Protein AF-A0A3B1AUP2-F1 (afdb_monomer)

Nearest PDB structures (foldseek):
  3iuk-assembly2_B  TM=8.599E-01  e=3.237E-05  Paenarthrobacter aurescens TC1
  3iuk-assembly1_A  TM=8.149E-01  e=1.769E-05  Paenarthrobacter aurescens TC1
  3o0y-assembly1_A  TM=7.672E-01  e=1.685E-03  Colwellia psychrerythraea 34H
  3o0y-assembly2_B  TM=7.921E-01  e=2.944E-03  Colwellia psychrerythraea 34H

Secondary structure (DSSP, 8-state):
--------------TTHHHHHHHHHHHHHHHHHHHHHHHHH-HHHHHTTT--TTTTPPP--SHHHHHHHHHHHHHHHHHHHHS-GGGS-HHHHHHHHHHHHHHHHHHHHTTSSGGG--EETTEEHHHHHHHGGGGS---SHHHHHHHHHHHHHHHHHHHHHHHHHHHHHHHT-PPBGGGGTTTTHHHHTT--SSGGGSGGGGGGS---TTS-HHHHHHHHHHHHHHIIIIIHHHHHHHHHHIIIIIHHHSBSSS--

pLDDT: mean 89.8, std 14.5, range [35.0, 98.88]

Structure (mmCIF, N/CA/C/O backbone):
data_AF-A0A3B1AUP2-F1
#
_entry.id   AF-A0A3B1AUP2-F1
#
loop_
_atom_site.group_PDB
_atom_site.id
_atom_site.type_symbol
_atom_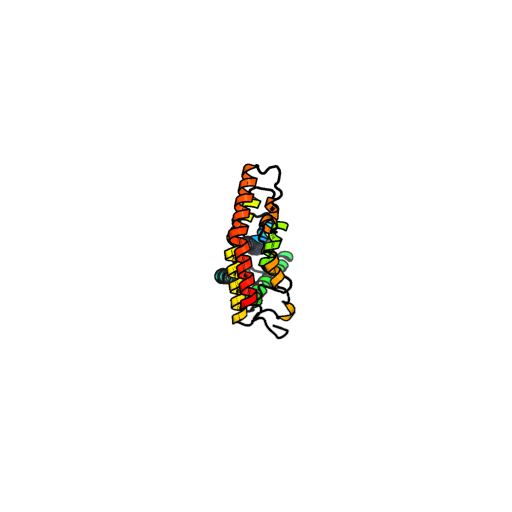site.label_atom_id
_atom_site.label_alt_id
_atom_site.label_comp_id
_atom_site.label_asym_id
_atom_site.label_entity_id
_atom_site.label_seq_id
_atom_site.pdbx_PDB_ins_code
_atom_site.Cartn_x
_atom_site.Cartn_y
_atom_site.Cartn_z
_atom_site.occupancy
_atom_site.B_iso_or_equiv
_atom_site.auth_seq_id
_atom_site.auth_comp_id
_atom_site.auth_asym_id
_atom_site.auth_atom_id
_atom_site.pdbx_PDB_model_num
ATOM 1 N N . MET A 1 1 ? 50.708 19.185 -72.532 1.00 38.25 1 MET A N 1
ATOM 2 C CA . MET A 1 1 ? 50.843 19.078 -71.058 1.00 38.25 1 MET A CA 1
ATOM 3 C C . MET A 1 1 ? 49.415 19.167 -70.492 1.00 38.25 1 MET A C 1
ATOM 5 O O . MET A 1 1 ? 48.803 20.194 -70.710 1.00 38.25 1 MET A O 1
ATOM 9 N N . LYS A 1 2 ? 48.692 18.068 -70.178 1.00 36.59 2 LYS A N 1
ATOM 10 C CA . LYS A 1 2 ? 48.607 17.343 -68.871 1.00 36.59 2 LYS A CA 1
ATOM 11 C C . LYS A 1 2 ? 48.437 18.341 -67.695 1.00 36.59 2 LYS A C 1
ATOM 13 O O . LYS A 1 2 ? 49.347 19.136 -67.539 1.00 36.59 2 LYS A O 1
ATOM 18 N N . LYS A 1 3 ? 47.404 18.386 -66.828 1.00 35.00 3 LYS A N 1
ATOM 19 C CA . LYS A 1 3 ? 46.328 17.477 -66.329 1.00 35.00 3 LYS A CA 1
ATOM 20 C C . LYS A 1 3 ? 45.185 18.365 -65.750 1.00 35.00 3 LYS A C 1
ATOM 22 O O . LYS A 1 3 ? 45.497 19.416 -65.211 1.00 35.00 3 LYS A O 1
ATOM 27 N N . ILE A 1 4 ? 43.892 18.142 -66.018 1.00 40.72 4 ILE A N 1
ATOM 28 C CA . ILE A 1 4 ? 42.894 17.296 -65.307 1.00 40.72 4 ILE A CA 1
ATOM 29 C C . ILE A 1 4 ? 42.715 17.603 -63.798 1.00 40.72 4 ILE A C 1
ATOM 31 O O . ILE A 1 4 ? 43.541 17.202 -62.989 1.00 40.72 4 ILE A O 1
ATOM 35 N N . ILE A 1 5 ? 41.603 18.303 -63.503 1.00 50.03 5 ILE A N 1
ATOM 36 C CA . ILE A 1 5 ? 40.554 18.114 -62.467 1.00 50.03 5 ILE A CA 1
ATOM 37 C C . ILE A 1 5 ? 40.953 17.391 -61.166 1.00 50.03 5 ILE A C 1
ATOM 39 O O . ILE A 1 5 ? 41.345 16.234 -61.224 1.00 50.03 5 ILE A O 1
ATOM 43 N N . LEU A 1 6 ? 40.657 18.000 -60.005 1.00 37.44 6 LEU A N 1
ATOM 44 C CA . LEU A 1 6 ? 39.980 17.312 -58.889 1.00 37.44 6 LEU A CA 1
ATOM 45 C C . LEU A 1 6 ? 39.347 18.326 -57.915 1.00 37.44 6 LEU A C 1
ATOM 47 O O . LEU A 1 6 ? 40.025 18.955 -57.106 1.00 37.44 6 LEU A O 1
ATOM 51 N N . ALA A 1 7 ? 38.022 18.464 -57.997 1.00 49.25 7 ALA A N 1
ATOM 52 C CA . ALA A 1 7 ? 37.199 18.929 -56.890 1.00 49.25 7 ALA A CA 1
ATOM 53 C C . ALA A 1 7 ? 37.082 17.766 -55.894 1.00 49.25 7 ALA A C 1
ATOM 55 O O . ALA A 1 7 ? 36.580 16.702 -56.253 1.00 49.25 7 ALA A O 1
ATOM 56 N N . ALA A 1 8 ? 37.567 17.943 -54.666 1.00 41.66 8 ALA A N 1
ATOM 57 C CA . ALA A 1 8 ? 37.380 16.976 -53.591 1.00 41.66 8 ALA A CA 1
ATOM 58 C C . ALA A 1 8 ? 36.365 17.540 -52.596 1.00 41.66 8 ALA A C 1
ATOM 60 O O . ALA A 1 8 ? 36.655 18.448 -51.819 1.00 41.66 8 ALA A O 1
ATOM 61 N N . ALA A 1 9 ? 35.153 16.996 -52.674 1.00 49.22 9 ALA A N 1
ATOM 62 C CA . ALA A 1 9 ? 34.105 17.155 -51.687 1.00 49.22 9 ALA A CA 1
ATOM 63 C C . ALA A 1 9 ? 34.594 16.641 -50.324 1.00 49.22 9 ALA A C 1
ATOM 65 O O . ALA A 1 9 ? 34.890 15.457 -50.174 1.00 49.22 9 ALA A O 1
ATOM 66 N N . LEU A 1 10 ? 34.640 17.521 -49.325 1.00 40.84 10 LEU A N 1
ATOM 67 C CA . LEU A 1 10 ? 34.743 17.125 -47.925 1.00 40.84 10 LEU A CA 1
ATOM 68 C C . LEU A 1 10 ? 33.331 17.159 -47.330 1.00 40.84 10 LEU A C 1
ATOM 70 O O . LEU A 1 10 ? 32.912 18.121 -46.692 1.00 40.84 10 LEU A O 1
ATOM 74 N N . THR A 1 11 ? 32.548 16.122 -47.618 1.00 48.00 11 THR A N 1
ATOM 75 C CA . THR A 1 11 ? 31.262 15.895 -46.954 1.00 48.00 11 THR A CA 1
ATOM 76 C C . THR A 1 11 ? 31.492 15.571 -45.479 1.00 48.00 11 THR A C 1
ATOM 78 O O . THR A 1 11 ? 32.186 14.610 -45.149 1.00 48.00 11 THR A O 1
ATOM 81 N N . LEU A 1 12 ? 30.881 16.388 -44.615 1.00 54.31 12 LEU A N 1
ATOM 82 C CA . LEU A 1 12 ? 30.778 16.251 -43.161 1.00 54.31 12 LEU A CA 1
ATOM 83 C C . LEU A 1 12 ? 30.564 14.797 -42.702 1.00 54.31 12 LEU A C 1
ATOM 85 O O . LEU A 1 12 ? 29.471 14.246 -42.832 1.00 54.31 12 LEU A O 1
ATOM 89 N N . THR A 1 13 ? 31.542 14.225 -42.004 1.00 49.84 13 THR A N 1
ATOM 90 C CA . THR A 1 13 ? 31.327 13.080 -41.107 1.00 49.84 13 THR A CA 1
ATOM 91 C C . THR A 1 13 ? 31.136 13.573 -39.671 1.00 49.84 13 THR A C 1
ATOM 93 O O . THR A 1 13 ? 31.989 13.371 -38.815 1.00 49.84 13 THR A O 1
ATOM 96 N N . LEU A 1 14 ? 30.006 14.236 -39.399 1.00 49.66 14 LEU A N 1
ATOM 97 C CA . LEU A 1 14 ? 29.564 14.612 -38.039 1.00 49.66 14 LEU A CA 1
ATOM 98 C C . LEU A 1 14 ? 28.354 13.790 -37.546 1.00 49.66 14 LEU A C 1
ATOM 100 O O . LEU A 1 14 ? 27.836 14.011 -36.457 1.00 49.66 14 LEU A O 1
ATOM 104 N N . SER A 1 15 ? 27.936 12.775 -38.306 1.00 54.97 15 SER A N 1
ATOM 105 C CA . SER A 1 15 ? 26.764 11.939 -37.997 1.00 54.97 15 SER A CA 1
ATOM 106 C C . SER A 1 15 ? 27.036 10.764 -37.037 1.00 54.97 15 SER A C 1
ATOM 108 O O . SER A 1 15 ? 26.174 9.919 -36.841 1.00 54.97 15 SER A O 1
ATOM 110 N N . GLY A 1 16 ? 28.218 10.646 -36.430 1.00 50.81 16 GLY A N 1
ATOM 111 C CA . GLY A 1 16 ? 28.490 9.579 -35.449 1.00 50.81 16 GLY A CA 1
ATOM 112 C C . GLY A 1 16 ? 28.047 9.959 -34.034 1.00 50.81 16 GLY A C 1
ATOM 113 O O . GLY A 1 16 ? 27.243 9.268 -33.412 1.00 50.81 16 GLY A O 1
ATOM 114 N N . ALA A 1 17 ? 28.542 11.104 -33.557 1.00 52.34 17 ALA A N 1
ATOM 115 C CA . ALA A 1 17 ? 28.311 11.589 -32.197 1.00 52.34 17 ALA A CA 1
ATOM 116 C C . ALA A 1 17 ? 26.863 12.053 -31.970 1.00 52.34 17 ALA A C 1
ATOM 118 O O . ALA A 1 17 ? 26.274 11.737 -30.941 1.00 52.34 17 ALA A O 1
ATOM 119 N N . ALA A 1 18 ? 26.251 12.717 -32.959 1.00 53.41 18 ALA A N 1
ATOM 120 C CA . ALA A 1 18 ? 24.871 13.192 -32.850 1.00 53.41 18 ALA A CA 1
ATOM 121 C C . ALA A 1 18 ? 23.857 12.043 -32.685 1.00 53.41 18 ALA A C 1
ATOM 123 O O . ALA A 1 18 ? 22.897 12.166 -31.937 1.00 53.41 18 ALA A O 1
ATOM 124 N N . TYR A 1 19 ? 24.081 10.894 -33.332 1.00 53.97 19 TYR A N 1
ATOM 125 C CA . TYR A 1 19 ? 23.143 9.768 -33.270 1.00 53.97 19 TYR A CA 1
ATOM 126 C C . TYR A 1 19 ? 23.372 8.841 -32.071 1.00 53.97 19 TYR A C 1
ATOM 128 O O . TYR A 1 19 ? 22.441 8.137 -31.677 1.00 53.97 19 TYR A O 1
ATOM 136 N N . ALA A 1 20 ? 24.591 8.800 -31.524 1.00 58.03 20 ALA A N 1
ATOM 137 C CA . ALA A 1 20 ? 24.846 8.171 -30.229 1.00 58.03 20 ALA A CA 1
ATOM 138 C C . ALA A 1 20 ? 24.106 8.925 -29.114 1.00 58.03 20 ALA A C 1
ATOM 140 O O . ALA A 1 20 ? 23.506 8.297 -28.244 1.00 58.03 20 ALA A O 1
ATOM 141 N N . ASN A 1 21 ? 24.055 10.258 -29.221 1.00 70.50 21 ASN A N 1
ATOM 142 C CA . ASN A 1 21 ? 23.340 11.100 -28.272 1.00 70.50 21 ASN A CA 1
ATOM 143 C C . ASN A 1 21 ? 21.818 10.854 -28.298 1.00 70.50 21 ASN A C 1
ATOM 145 O O . ASN A 1 21 ? 21.226 10.615 -27.255 1.00 70.50 21 ASN A O 1
ATOM 149 N N . VAL A 1 22 ? 21.199 10.760 -29.484 1.00 82.12 22 VAL A N 1
ATOM 150 C CA . VAL A 1 22 ? 19.738 10.548 -29.603 1.00 82.12 22 VAL A CA 1
ATOM 151 C C . VAL A 1 22 ? 19.272 9.219 -28.993 1.00 82.12 22 VAL A C 1
ATOM 153 O O . VAL A 1 22 ? 18.290 9.188 -28.264 1.00 82.12 22 VAL A O 1
ATOM 156 N N . ALA A 1 23 ? 19.976 8.106 -29.236 1.00 85.88 23 ALA A N 1
ATOM 157 C CA . ALA A 1 23 ? 19.565 6.810 -28.678 1.00 85.88 23 ALA A CA 1
ATOM 158 C C . ALA A 1 23 ? 19.678 6.765 -27.142 1.00 85.88 23 ALA A C 1
ATOM 160 O O . ALA A 1 23 ? 18.882 6.090 -26.483 1.00 85.88 23 ALA A O 1
ATOM 161 N N . ALA A 1 24 ? 20.673 7.462 -26.584 1.00 88.31 24 ALA A N 1
ATOM 162 C CA . ALA A 1 24 ? 20.841 7.605 -25.144 1.00 88.31 24 ALA A CA 1
ATOM 163 C C . ALA A 1 24 ? 19.766 8.526 -24.543 1.00 88.31 24 ALA A C 1
ATOM 165 O O . ALA A 1 24 ? 19.172 8.165 -23.530 1.00 88.31 24 ALA A O 1
ATOM 166 N N . GLU A 1 25 ? 19.456 9.650 -25.194 1.00 91.38 25 GLU A N 1
ATOM 167 C CA . GLU A 1 25 ? 18.382 10.575 -24.804 1.00 91.38 25 GLU A CA 1
ATOM 168 C C . GLU A 1 25 ? 17.003 9.897 -24.831 1.00 91.38 25 GLU A C 1
ATOM 170 O O . GLU A 1 25 ? 16.251 9.987 -23.859 1.00 91.38 25 GLU A O 1
ATOM 175 N N . ASP A 1 26 ? 16.689 9.139 -25.886 1.00 93.38 26 ASP A N 1
ATOM 176 C CA . ASP A 1 26 ? 15.440 8.375 -25.991 1.00 93.38 26 ASP A CA 1
ATOM 177 C C . ASP A 1 26 ? 15.313 7.344 -24.862 1.00 93.38 26 ASP A C 1
ATOM 179 O O . ASP A 1 26 ? 14.245 7.179 -24.261 1.00 93.38 26 ASP A O 1
ATOM 183 N N . PHE A 1 27 ? 16.407 6.640 -24.549 1.00 95.81 27 PHE A N 1
ATOM 184 C CA . PHE A 1 27 ? 16.418 5.688 -23.444 1.00 95.81 27 PHE A CA 1
ATOM 185 C C . PHE A 1 27 ? 16.269 6.390 -22.090 1.00 95.81 27 PHE A C 1
ATOM 187 O O . PHE A 1 27 ? 15.470 5.940 -21.266 1.00 95.81 27 PHE A O 1
ATOM 194 N N . GLN A 1 28 ? 16.968 7.506 -21.875 1.00 95.69 28 GLN A N 1
ATOM 195 C CA . GLN A 1 28 ? 16.847 8.300 -20.655 1.00 95.69 28 GLN A CA 1
ATOM 196 C C . GLN A 1 28 ? 15.411 8.789 -20.462 1.00 95.69 28 GLN A C 1
ATOM 198 O O . GLN A 1 28 ? 14.849 8.626 -19.381 1.00 95.69 28 GLN A O 1
ATOM 203 N N . LYS A 1 29 ? 14.755 9.251 -21.530 1.00 95.88 29 LYS A N 1
ATOM 204 C CA . LYS A 1 29 ? 13.345 9.638 -21.479 1.00 95.88 29 LYS A CA 1
ATOM 205 C C . LYS A 1 29 ? 12.430 8.488 -21.041 1.00 95.88 29 LYS A C 1
ATOM 207 O O . LYS A 1 29 ? 11.493 8.712 -20.280 1.00 95.88 29 LYS A O 1
ATOM 212 N N . ILE A 1 30 ? 12.681 7.252 -21.489 1.00 97.44 30 ILE A N 1
ATOM 213 C CA . ILE A 1 30 ? 11.923 6.077 -21.016 1.00 97.44 30 ILE A CA 1
ATOM 214 C C . ILE A 1 30 ? 12.114 5.876 -19.507 1.00 97.44 30 ILE A C 1
ATOM 216 O O . ILE A 1 30 ? 11.149 5.549 -18.814 1.00 97.44 30 ILE A O 1
ATOM 220 N N . LEU A 1 31 ? 13.337 6.044 -18.997 1.00 96.75 31 LEU A N 1
ATOM 221 C CA . LEU A 1 31 ? 13.619 5.921 -17.566 1.00 96.75 31 LEU A CA 1
ATOM 222 C C . LEU A 1 31 ? 12.923 7.018 -16.756 1.00 96.75 31 LEU A C 1
ATOM 224 O O . LEU A 1 31 ? 12.310 6.705 -15.736 1.00 96.75 31 LEU A O 1
ATOM 228 N N . ASP A 1 32 ? 12.962 8.261 -17.230 1.00 95.81 32 ASP A N 1
ATOM 229 C CA . ASP A 1 32 ? 12.342 9.405 -16.561 1.00 95.81 32 ASP A CA 1
ATOM 230 C C . ASP A 1 32 ? 10.815 9.269 -16.528 1.00 95.81 32 ASP A C 1
ATOM 232 O O . ASP A 1 32 ? 10.207 9.375 -15.461 1.00 95.81 32 ASP A O 1
ATOM 236 N N . ASP A 1 33 ? 10.190 8.937 -17.663 1.00 95.62 33 ASP A N 1
ATOM 237 C CA . ASP A 1 33 ? 8.747 8.679 -17.732 1.00 95.62 33 ASP A CA 1
ATOM 238 C C . ASP A 1 33 ? 8.367 7.497 -16.810 1.00 95.62 33 ASP A C 1
ATOM 240 O O . ASP A 1 33 ? 7.361 7.534 -16.092 1.00 95.62 33 ASP A O 1
ATOM 244 N N . HIS A 1 34 ? 9.202 6.450 -16.762 1.00 95.56 34 HIS A N 1
ATOM 245 C CA . HIS A 1 34 ? 9.006 5.326 -15.849 1.00 95.56 34 HIS A CA 1
ATOM 246 C C . HIS A 1 34 ? 9.103 5.721 -14.377 1.00 95.56 34 HIS A C 1
ATOM 248 O O . HIS A 1 34 ? 8.301 5.252 -13.561 1.00 95.56 34 HIS A O 1
ATOM 254 N N . TRP A 1 35 ? 10.059 6.577 -14.036 1.00 92.12 35 TRP A N 1
ATOM 255 C CA . TRP A 1 35 ? 10.221 7.100 -12.691 1.00 92.12 35 TRP A CA 1
ATOM 256 C C . TRP A 1 35 ? 8.994 7.907 -12.264 1.00 92.12 35 TRP A C 1
ATOM 258 O O . TRP A 1 35 ? 8.407 7.603 -11.226 1.00 92.12 35 TRP A O 1
ATOM 268 N N . GLN A 1 36 ? 8.530 8.841 -13.100 1.00 90.31 36 GLN A N 1
ATOM 269 C CA . GLN A 1 36 ? 7.335 9.640 -12.807 1.00 90.31 36 GLN A CA 1
ATOM 270 C C . GLN A 1 36 ? 6.088 8.768 -12.630 1.00 90.31 36 GLN A C 1
ATOM 272 O O . GLN A 1 36 ? 5.360 8.921 -11.649 1.00 90.31 36 GLN A O 1
ATOM 277 N N . ASN A 1 37 ? 5.877 7.784 -13.510 1.00 91.44 37 ASN A N 1
ATOM 278 C CA . ASN A 1 37 ? 4.764 6.848 -13.357 1.00 91.44 37 ASN A CA 1
ATOM 279 C C . ASN A 1 37 ? 4.874 6.024 -12.064 1.00 91.44 37 ASN A C 1
ATOM 281 O O . ASN A 1 37 ? 3.870 5.752 -11.417 1.00 91.44 37 ASN A O 1
ATOM 285 N N . THR A 1 38 ? 6.079 5.601 -11.677 1.00 88.38 38 THR A N 1
ATOM 286 C CA . THR A 1 38 ? 6.287 4.832 -10.438 1.00 88.38 38 THR A CA 1
ATOM 287 C C . THR A 1 38 ? 5.941 5.654 -9.205 1.00 88.38 38 THR A C 1
ATOM 289 O O . THR A 1 38 ? 5.330 5.129 -8.278 1.00 88.38 38 THR A O 1
ATOM 292 N N . LEU A 1 39 ? 6.305 6.937 -9.200 1.00 84.81 39 LEU A N 1
ATOM 293 C CA . LEU A 1 39 ? 5.920 7.854 -8.135 1.00 84.81 39 LEU A CA 1
ATOM 294 C C . LEU A 1 39 ? 4.397 8.024 -8.086 1.00 84.81 39 LEU A C 1
ATOM 296 O O . LEU A 1 39 ? 3.828 7.957 -7.002 1.00 84.81 39 LEU A O 1
ATOM 300 N N . HIS A 1 40 ? 3.747 8.154 -9.247 1.00 84.44 40 HIS A N 1
ATOM 301 C CA . HIS A 1 40 ? 2.292 8.281 -9.350 1.00 84.44 40 HIS A CA 1
ATOM 302 C C . HIS A 1 40 ? 1.522 7.052 -8.857 1.00 84.44 40 HIS A C 1
ATOM 304 O O . HIS A 1 40 ? 0.590 7.170 -8.068 1.00 84.44 40 HIS A O 1
ATOM 310 N N . GLU A 1 41 ? 1.933 5.862 -9.289 1.00 85.50 41 GLU A N 1
ATOM 311 C CA . GLU A 1 41 ? 1.275 4.601 -8.931 1.00 85.50 41 GLU A CA 1
ATOM 312 C C . GLU A 1 41 ? 1.626 4.119 -7.514 1.00 85.50 41 GLU A C 1
ATOM 314 O O . GLU A 1 41 ? 1.006 3.186 -7.004 1.00 85.50 41 GLU A O 1
ATOM 319 N N . ASN A 1 42 ? 2.621 4.728 -6.855 1.00 80.94 42 ASN A N 1
ATOM 320 C CA . ASN A 1 42 ? 3.030 4.354 -5.504 1.00 80.94 42 ASN A CA 1
ATOM 321 C C . ASN A 1 42 ? 3.183 5.574 -4.573 1.00 80.94 42 ASN A C 1
ATOM 323 O O . ASN A 1 42 ? 4.307 5.962 -4.226 1.00 80.94 42 ASN A O 1
ATOM 327 N N . PRO A 1 43 ? 2.056 6.134 -4.090 1.00 78.38 43 PRO A N 1
ATOM 328 C CA . PRO A 1 43 ? 2.051 7.290 -3.193 1.00 78.38 43 PRO A CA 1
ATOM 329 C C . PRO A 1 43 ? 2.893 7.116 -1.923 1.00 78.38 43 PRO A C 1
ATOM 331 O O . PRO A 1 43 ? 3.577 8.042 -1.477 1.00 78.38 43 PRO A O 1
ATOM 334 N N . ALA A 1 44 ? 2.881 5.911 -1.343 1.00 71.19 44 ALA A N 1
ATOM 335 C CA . ALA A 1 44 ? 3.646 5.594 -0.139 1.00 71.19 44 ALA A CA 1
ATOM 336 C C . ALA A 1 44 ? 5.161 5.620 -0.398 1.00 71.19 44 ALA A C 1
ATOM 338 O O . ALA A 1 44 ? 5.926 6.105 0.435 1.00 71.19 44 ALA A O 1
ATOM 339 N N . PHE A 1 45 ? 5.606 5.128 -1.558 1.00 73.50 45 PHE A N 1
ATOM 340 C CA . PHE A 1 45 ? 7.006 5.199 -1.970 1.00 73.50 45 PHE A CA 1
ATOM 341 C C . PHE A 1 45 ? 7.429 6.635 -2.273 1.00 73.50 45 PHE A C 1
ATOM 343 O O . PHE A 1 45 ? 8.473 7.073 -1.798 1.00 73.50 45 PHE A O 1
ATOM 350 N N . ALA A 1 46 ? 6.604 7.392 -2.991 1.00 75.56 46 ALA A N 1
ATOM 351 C CA . ALA A 1 46 ? 6.902 8.778 -3.317 1.00 75.56 46 ALA A CA 1
ATOM 352 C C . ALA A 1 46 ? 6.997 9.675 -2.067 1.00 75.56 46 ALA A C 1
ATOM 354 O O . ALA A 1 46 ? 7.888 10.524 -1.981 1.00 75.56 46 ALA A O 1
ATOM 355 N N . SER A 1 47 ? 6.178 9.402 -1.045 1.00 69.69 47 SER A N 1
ATOM 356 C CA . SER A 1 47 ? 6.249 10.083 0.256 1.00 69.69 47 SER A CA 1
ATOM 357 C C . SER A 1 47 ? 7.622 9.934 0.933 1.00 69.69 47 SER A C 1
ATOM 359 O O . SER A 1 47 ? 8.070 10.860 1.608 1.00 69.69 47 SER A O 1
ATOM 361 N N . ARG A 1 48 ? 8.345 8.821 0.711 1.00 66.38 48 ARG A N 1
ATOM 362 C CA . ARG A 1 48 ? 9.711 8.618 1.246 1.00 66.38 48 ARG A CA 1
ATOM 363 C C . ARG A 1 48 ? 10.746 9.567 0.638 1.00 66.38 48 ARG A C 1
ATOM 365 O O . ARG A 1 48 ? 11.770 9.814 1.261 1.00 66.38 48 ARG A O 1
ATOM 372 N N . PHE A 1 49 ? 10.473 10.111 -0.547 1.00 68.12 49 PHE A N 1
ATOM 373 C CA . PHE A 1 49 ? 11.300 11.132 -1.199 1.00 68.12 49 PHE A CA 1
ATOM 374 C C . PHE A 1 49 ? 10.807 12.557 -0.910 1.00 68.12 49 PHE A C 1
ATOM 376 O O . PHE A 1 49 ? 11.218 13.500 -1.579 1.00 68.12 49 PHE A O 1
ATOM 383 N N . GLY A 1 50 ? 9.901 12.729 0.061 1.00 65.50 50 GLY A N 1
ATOM 384 C CA . GLY A 1 50 ? 9.316 14.027 0.398 1.00 65.50 50 GLY A CA 1
ATOM 385 C C . GLY A 1 50 ? 8.288 14.530 -0.618 1.00 65.50 50 GLY A C 1
ATOM 386 O O . GLY A 1 50 ? 7.846 15.676 -0.519 1.00 65.50 50 GLY A O 1
ATOM 387 N N . LEU A 1 51 ? 7.883 13.696 -1.584 1.00 67.94 51 LEU A N 1
ATOM 388 C CA . LEU A 1 51 ? 6.851 14.048 -2.552 1.00 67.94 51 LEU A CA 1
ATOM 389 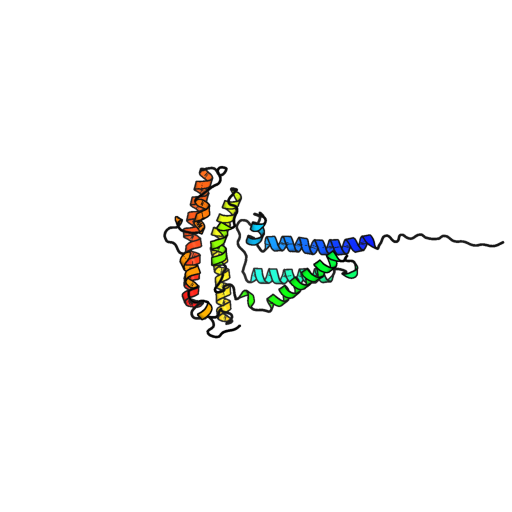C C . LEU A 1 51 ? 5.472 13.841 -1.927 1.00 67.94 51 LEU A C 1
ATOM 391 O O . LEU A 1 51 ? 5.056 12.723 -1.639 1.00 67.94 51 LEU A O 1
ATOM 395 N N . ARG A 1 52 ? 4.755 14.949 -1.742 1.00 66.69 52 ARG A N 1
ATOM 396 C CA . ARG A 1 52 ? 3.429 15.014 -1.104 1.00 66.69 52 ARG A CA 1
ATOM 397 C C . ARG A 1 52 ? 2.278 14.967 -2.124 1.00 66.69 52 ARG A C 1
ATOM 399 O O . ARG A 1 52 ? 1.182 15.430 -1.843 1.00 66.69 52 ARG A O 1
ATOM 406 N N . ALA A 1 53 ? 2.549 14.471 -3.331 1.00 56.69 53 ALA A N 1
ATOM 407 C CA . ALA A 1 53 ? 1.801 14.796 -4.549 1.00 56.69 53 ALA A CA 1
ATOM 408 C C . ALA A 1 53 ? 0.556 13.930 -4.832 1.00 56.69 53 ALA A C 1
ATOM 410 O O . ALA A 1 53 ? 0.082 13.923 -5.963 1.00 56.69 53 ALA A O 1
ATOM 411 N N . PHE A 1 54 ? 0.032 13.189 -3.849 1.00 65.44 54 PHE A N 1
ATOM 412 C CA . PHE A 1 54 ? -1.039 12.205 -4.096 1.00 65.44 54 PHE A CA 1
ATOM 413 C C . PHE A 1 54 ? -2.281 12.411 -3.238 1.00 65.44 54 PHE A C 1
ATOM 415 O O . PHE A 1 54 ? -3.054 11.475 -3.068 1.00 65.44 54 PHE A O 1
ATOM 422 N N . ASP A 1 55 ? -2.465 13.613 -2.686 1.00 69.81 55 ASP A N 1
ATOM 423 C CA . ASP A 1 55 ? -3.683 14.018 -1.970 1.00 69.81 55 ASP A CA 1
ATOM 424 C C . ASP A 1 55 ? -4.099 13.052 -0.844 1.00 69.81 55 ASP A C 1
ATOM 426 O O . ASP A 1 55 ? -5.282 12.845 -0.578 1.00 69.81 55 ASP A O 1
ATOM 430 N N . GLY A 1 56 ? -3.119 12.415 -0.193 1.00 81.88 56 GLY A N 1
ATOM 431 C CA . GLY A 1 56 ? -3.367 11.414 0.839 1.00 81.88 56 GLY A CA 1
ATOM 432 C C . GLY A 1 56 ? -3.950 10.090 0.333 1.00 81.88 56 GLY A C 1
ATOM 433 O O . GLY A 1 56 ? -4.494 9.333 1.125 1.00 81.88 56 GLY A O 1
ATOM 434 N N . LYS A 1 57 ? -3.833 9.756 -0.952 1.00 88.56 57 LYS A N 1
ATOM 435 C CA . LYS A 1 57 ? -4.253 8.4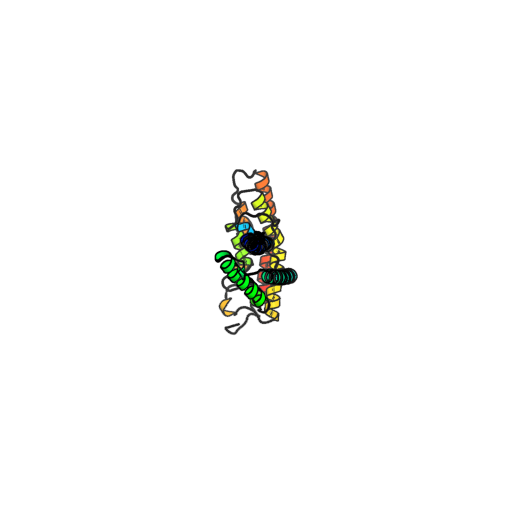45 -1.462 1.00 88.56 57 LYS A CA 1
ATOM 436 C C . LYS A 1 57 ? -3.272 7.342 -1.080 1.00 88.56 57 LYS A C 1
ATOM 438 O O . LYS A 1 57 ? -2.052 7.528 -1.072 1.00 88.56 57 LYS A O 1
ATOM 443 N N . LEU A 1 58 ? -3.819 6.169 -0.794 1.00 90.50 58 LEU A N 1
ATOM 444 C CA . LEU A 1 58 ? -3.092 4.910 -0.692 1.00 90.50 58 LEU A CA 1
ATOM 445 C C . LEU A 1 58 ? -2.991 4.245 -2.067 1.00 90.50 58 LEU A C 1
ATOM 447 O O . LEU A 1 58 ? -3.632 4.669 -3.028 1.00 90.50 58 LEU A O 1
ATOM 451 N N . ALA A 1 59 ? -2.172 3.197 -2.162 1.00 89.44 59 ALA A N 1
ATOM 452 C CA . ALA A 1 59 ? -2.048 2.426 -3.394 1.00 89.44 59 ALA A CA 1
ATOM 453 C C . ALA A 1 59 ? -3.423 1.924 -3.878 1.00 89.44 59 ALA A C 1
ATOM 455 O O . ALA A 1 59 ? -4.312 1.615 -3.078 1.00 89.44 59 ALA A O 1
ATOM 456 N N . ASP A 1 60 ? -3.588 1.875 -5.195 1.00 92.06 60 ASP A N 1
ATOM 457 C CA . ASP A 1 60 ? -4.758 1.301 -5.852 1.00 92.06 60 ASP A CA 1
ATOM 458 C C . ASP A 1 60 ? -4.450 -0.166 -6.173 1.00 92.06 60 ASP A C 1
ATOM 460 O O . ASP A 1 60 ? -3.614 -0.468 -7.028 1.00 92.06 60 ASP A O 1
ATOM 464 N N . ASN A 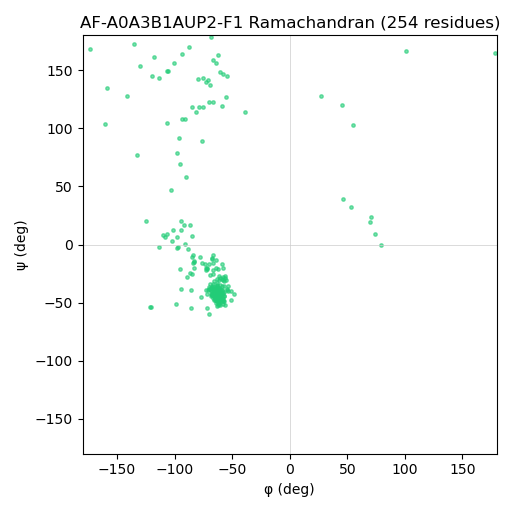1 61 ? -5.086 -1.073 -5.432 1.00 91.69 61 ASN A N 1
ATOM 465 C CA . ASN A 1 61 ? -4.908 -2.517 -5.557 1.00 91.69 61 ASN A CA 1
ATOM 466 C C . ASN A 1 61 ? -6.062 -3.168 -6.339 1.00 91.69 61 ASN A C 1
ATOM 468 O O . ASN A 1 61 ? -6.193 -4.395 -6.345 1.00 91.69 61 ASN A O 1
ATOM 472 N N . SER A 1 62 ? -6.897 -2.364 -7.002 1.00 92.88 62 SER A N 1
ATOM 473 C CA . SER A 1 62 ? -8.019 -2.845 -7.802 1.00 92.88 62 SER A CA 1
ATOM 474 C C . SER A 1 62 ? -7.573 -3.692 -9.010 1.00 92.88 62 SER A C 1
ATOM 476 O O . SER A 1 62 ? -6.451 -3.547 -9.523 1.00 92.88 62 SER A O 1
ATOM 478 N N . PRO A 1 63 ? -8.452 -4.569 -9.530 1.00 90.25 63 PRO A N 1
ATOM 479 C CA . PRO A 1 63 ? -8.229 -5.243 -10.809 1.00 90.25 63 PRO A CA 1
ATOM 480 C C . PRO A 1 63 ? -7.934 -4.263 -11.954 1.00 90.25 63 PRO A C 1
ATOM 482 O O . PRO A 1 63 ? -7.099 -4.546 -12.818 1.00 90.25 63 PRO A O 1
ATOM 485 N N . GLU A 1 64 ? -8.571 -3.092 -11.941 1.00 93.81 64 GLU A N 1
ATOM 486 C CA . GLU A 1 64 ? -8.368 -2.023 -12.912 1.00 93.81 64 GLU A CA 1
ATOM 487 C C . GLU A 1 64 ? -6.939 -1.480 -12.835 1.00 93.81 64 GLU A C 1
ATOM 489 O O . GLU A 1 64 ? -6.279 -1.361 -13.869 1.00 93.81 64 GLU A O 1
ATOM 494 N N . ALA A 1 65 ? -6.415 -1.209 -11.635 1.00 92.56 65 ALA A N 1
ATOM 495 C CA . ALA A 1 65 ? -5.021 -0.802 -11.457 1.00 92.56 65 ALA A CA 1
ATOM 496 C C . ALA A 1 65 ? -4.047 -1.866 -11.953 1.00 92.56 65 ALA A C 1
ATOM 498 O O . ALA A 1 65 ? -3.106 -1.558 -12.688 1.00 92.56 65 ALA A O 1
ATOM 499 N N . HIS A 1 66 ? -4.314 -3.135 -11.641 1.00 91.12 66 HIS A N 1
ATOM 500 C CA . HIS A 1 66 ? -3.499 -4.238 -12.132 1.00 91.12 66 HIS A CA 1
ATOM 501 C C . HIS A 1 66 ? -3.464 -4.289 -13.669 1.00 91.12 66 HIS A C 1
ATOM 503 O O . HIS A 1 66 ? -2.394 -4.454 -14.270 1.00 91.12 66 HIS A O 1
ATOM 509 N N . ALA A 1 67 ? -4.617 -4.102 -14.319 1.00 93.31 67 ALA A N 1
ATOM 510 C CA . ALA A 1 67 ? -4.724 -4.038 -15.772 1.00 93.31 67 ALA A CA 1
ATOM 511 C C . ALA A 1 67 ? -3.968 -2.829 -16.351 1.00 93.31 67 ALA A C 1
ATOM 513 O O . ALA A 1 67 ? -3.197 -2.999 -17.302 1.00 93.31 67 ALA A O 1
ATOM 514 N N . ARG A 1 68 ? -4.112 -1.640 -15.746 1.00 95.19 68 ARG A N 1
ATOM 515 C CA . ARG A 1 68 ? -3.370 -0.428 -16.138 1.00 95.19 68 ARG A CA 1
ATOM 516 C C . ARG A 1 68 ? -1.859 -0.635 -16.030 1.00 95.19 68 ARG A C 1
ATOM 518 O O . ARG A 1 68 ? -1.140 -0.369 -16.990 1.00 95.19 68 ARG A O 1
ATOM 525 N N . HIS A 1 69 ? -1.363 -1.191 -14.921 1.00 94.12 69 HIS A N 1
ATOM 526 C CA . HIS A 1 69 ? 0.070 -1.469 -14.736 1.00 94.12 69 HIS A CA 1
ATOM 527 C C . HIS A 1 69 ? 0.599 -2.462 -15.773 1.00 94.12 69 HIS A C 1
ATOM 529 O O . HIS A 1 69 ? 1.712 -2.301 -16.279 1.00 94.12 69 HIS A O 1
ATOM 535 N N . LYS A 1 70 ? -0.186 -3.495 -16.100 1.00 95.44 70 LYS A N 1
ATOM 536 C CA . LYS A 1 70 ? 0.176 -4.484 -17.121 1.00 95.44 70 LYS A CA 1
ATOM 537 C C . LYS A 1 70 ? 0.266 -3.854 -18.509 1.00 95.44 70 LYS A C 1
ATOM 539 O O . LYS A 1 70 ? 1.243 -4.113 -19.217 1.00 95.44 70 LYS A O 1
ATOM 544 N N . ALA A 1 71 ? -0.714 -3.030 -18.878 1.00 96.88 71 ALA A N 1
ATOM 545 C CA . ALA A 1 71 ? -0.712 -2.292 -20.138 1.00 96.88 71 ALA A CA 1
ATOM 546 C C . ALA A 1 71 ? 0.499 -1.351 -20.227 1.00 96.88 71 ALA A C 1
ATOM 548 O O . ALA A 1 71 ? 1.240 -1.397 -21.208 1.00 96.88 71 ALA A O 1
ATOM 549 N N . TYR A 1 72 ? 0.781 -0.605 -19.158 1.00 97.31 72 TYR A N 1
ATOM 550 C CA . TYR A 1 72 ? 1.939 0.283 -19.087 1.00 97.31 72 TYR A CA 1
ATOM 551 C C . TYR A 1 72 ? 3.274 -0.462 -19.242 1.00 97.31 72 TYR A C 1
ATOM 553 O O . TYR A 1 72 ? 4.146 -0.060 -20.009 1.00 97.31 72 TYR A O 1
ATOM 561 N N . ASN A 1 73 ? 3.447 -1.608 -18.575 1.00 97.88 73 ASN A N 1
ATOM 562 C CA . ASN A 1 73 ? 4.667 -2.402 -18.738 1.00 97.88 73 ASN A CA 1
ATOM 563 C C . ASN A 1 73 ? 4.835 -2.924 -20.179 1.00 97.88 73 ASN A C 1
ATOM 565 O O . ASN A 1 73 ? 5.965 -3.043 -20.659 1.00 97.88 73 ASN A O 1
ATOM 569 N N . ALA A 1 74 ? 3.735 -3.237 -20.873 1.00 98.06 74 ALA A N 1
ATOM 570 C CA . ALA A 1 74 ? 3.773 -3.618 -22.284 1.00 98.06 74 ALA A CA 1
ATOM 571 C C . ALA A 1 74 ? 4.192 -2.442 -23.183 1.00 98.06 74 ALA A C 1
ATOM 573 O O . ALA A 1 74 ? 5.045 -2.629 -24.052 1.00 98.06 74 ALA A O 1
ATOM 574 N N . GLU A 1 75 ? 3.674 -1.238 -22.928 1.00 98.19 75 GLU A N 1
ATOM 575 C CA . GLU A 1 75 ? 4.085 -0.008 -23.616 1.00 98.19 75 GLU A CA 1
ATOM 576 C C . GLU A 1 75 ? 5.589 0.257 -23.443 1.00 98.19 75 GLU A C 1
ATOM 578 O O . GLU A 1 75 ? 6.309 0.446 -24.425 1.00 98.19 75 GLU A O 1
ATOM 583 N N . ILE A 1 76 ? 6.103 0.185 -22.210 1.00 98.25 76 ILE A N 1
ATOM 584 C CA . ILE A 1 76 ? 7.532 0.385 -21.933 1.00 98.25 76 ILE A CA 1
ATOM 585 C C . ILE A 1 76 ? 8.393 -0.641 -22.677 1.00 98.25 76 ILE A C 1
ATOM 587 O O . ILE A 1 76 ? 9.419 -0.282 -23.254 1.00 98.25 76 ILE A O 1
ATOM 591 N N . LEU A 1 77 ? 7.990 -1.915 -22.714 1.00 98.44 77 LEU A N 1
ATOM 592 C CA . LEU A 1 77 ? 8.708 -2.939 -23.481 1.00 98.44 77 LEU A CA 1
ATOM 593 C C . LEU A 1 77 ? 8.708 -2.646 -24.988 1.00 98.44 77 LEU A C 1
ATOM 595 O O . LEU A 1 77 ? 9.731 -2.874 -25.637 1.00 98.44 77 LEU A O 1
ATOM 599 N N . ALA A 1 78 ? 7.604 -2.129 -25.533 1.00 98.44 78 ALA A N 1
ATOM 600 C CA . ALA A 1 78 ? 7.519 -1.726 -26.935 1.00 98.44 78 ALA A CA 1
ATOM 601 C C . ALA A 1 78 ? 8.453 -0.544 -27.241 1.00 98.44 78 ALA A C 1
ATOM 603 O O . ALA A 1 78 ? 9.205 -0.596 -28.214 1.00 98.44 78 ALA A O 1
ATOM 604 N N . ARG A 1 79 ? 8.489 0.472 -26.368 1.00 98.12 79 ARG A N 1
ATOM 605 C CA . ARG A 1 79 ? 9.408 1.620 -26.474 1.00 98.12 79 ARG A CA 1
ATOM 606 C C . ARG A 1 79 ? 10.873 1.185 -26.389 1.00 98.12 79 ARG A C 1
ATOM 608 O O . ARG A 1 79 ? 11.681 1.565 -27.231 1.00 98.12 79 ARG A O 1
ATOM 615 N N . LEU A 1 80 ? 11.214 0.302 -25.447 1.00 97.94 80 LEU A N 1
ATOM 616 C CA . LEU A 1 80 ? 12.569 -0.254 -25.317 1.00 97.94 80 LEU A CA 1
ATOM 617 C C . LEU A 1 80 ? 13.018 -1.055 -26.547 1.00 97.94 80 LEU A C 1
ATOM 619 O O . LEU A 1 80 ? 14.222 -1.175 -26.783 1.00 97.94 80 LEU A O 1
ATOM 623 N N . ALA A 1 81 ? 12.091 -1.637 -27.311 1.00 97.69 81 ALA A N 1
ATOM 624 C CA . ALA A 1 81 ? 12.418 -2.368 -28.533 1.00 97.69 81 ALA A CA 1
ATOM 625 C C . ALA A 1 81 ? 12.848 -1.448 -29.691 1.00 97.69 81 ALA A C 1
ATOM 627 O O . ALA A 1 81 ? 13.533 -1.922 -30.593 1.00 97.69 81 ALA A O 1
ATOM 628 N N . GLN A 1 82 ? 12.498 -0.156 -29.646 1.00 97.12 82 GLN A N 1
ATOM 629 C CA . GLN A 1 82 ? 12.881 0.833 -30.662 1.00 97.12 82 GLN A CA 1
ATOM 630 C C . GLN A 1 82 ? 14.287 1.415 -30.444 1.00 97.12 82 GLN A C 1
ATOM 632 O O . GLN A 1 82 ? 14.862 2.007 -31.355 1.00 97.12 82 GLN A O 1
ATOM 637 N N . ILE A 1 83 ? 14.876 1.229 -29.257 1.00 96.50 83 ILE A N 1
ATOM 638 C CA . ILE A 1 83 ? 16.208 1.757 -28.938 1.00 96.50 83 ILE A CA 1
ATOM 639 C C . ILE A 1 83 ? 17.286 1.009 -29.731 1.00 96.50 83 ILE A C 1
ATOM 641 O O . ILE A 1 83 ? 17.464 -0.206 -29.593 1.00 96.50 83 ILE A O 1
ATOM 645 N N . ASN A 1 84 ? 18.077 1.746 -30.517 1.00 95.06 84 ASN A N 1
ATOM 646 C CA . ASN A 1 84 ? 19.239 1.191 -31.204 1.00 95.06 84 ASN A CA 1
ATOM 647 C C . ASN A 1 84 ? 20.403 0.982 -30.224 1.00 95.06 84 ASN A C 1
ATOM 649 O O . ASN A 1 84 ? 21.280 1.831 -30.072 1.00 95.06 84 ASN A O 1
ATOM 653 N N . VAL A 1 85 ? 20.443 -0.195 -29.602 1.00 95.06 85 VAL A N 1
ATOM 654 C CA . VAL A 1 85 ? 21.444 -0.561 -28.586 1.00 95.06 85 VAL A CA 1
ATOM 655 C C . VAL A 1 85 ? 22.900 -0.480 -29.058 1.00 95.06 85 VAL A C 1
ATOM 657 O O . VAL A 1 85 ? 23.792 -0.382 -28.224 1.00 95.06 85 VAL A O 1
ATOM 660 N N . LYS A 1 86 ? 23.166 -0.509 -30.374 1.00 94.75 86 LYS A N 1
ATOM 661 C CA . LYS A 1 86 ? 24.528 -0.371 -30.926 1.00 94.75 86 LYS A CA 1
ATOM 662 C C . LYS A 1 86 ? 25.061 1.062 -30.839 1.00 94.75 86 LYS A C 1
ATOM 664 O O . LYS A 1 86 ? 26.255 1.263 -31.023 1.00 94.75 86 LYS A O 1
ATOM 669 N N . LYS A 1 87 ? 24.178 2.038 -30.616 1.00 94.19 87 LYS A N 1
ATOM 670 C CA . LYS A 1 87 ? 24.510 3.461 -30.473 1.00 94.19 87 LYS A CA 1
ATOM 671 C C . LYS A 1 87 ? 24.611 3.910 -29.012 1.00 94.19 87 LYS A C 1
ATOM 673 O O . LYS A 1 87 ? 24.934 5.065 -28.775 1.00 94.19 87 LYS A O 1
ATOM 678 N N . LEU A 1 88 ? 24.343 3.018 -28.057 1.00 93.56 88 LEU A N 1
ATOM 679 C CA . LEU A 1 88 ? 24.511 3.299 -26.634 1.00 93.56 88 LEU A CA 1
ATOM 680 C C . LEU A 1 88 ? 25.985 3.179 -26.242 1.00 93.56 88 LEU A C 1
ATOM 682 O O . LEU A 1 88 ? 26.683 2.269 -26.701 1.00 93.56 88 LEU A O 1
ATOM 686 N N . ASP A 1 89 ? 26.438 4.062 -25.356 1.00 91.75 89 ASP A N 1
ATOM 687 C CA . ASP A 1 89 ? 27.707 3.870 -24.662 1.00 91.75 89 ASP A CA 1
ATOM 688 C C . ASP A 1 89 ? 27.632 2.687 -23.674 1.00 91.75 89 ASP A C 1
ATOM 690 O O . ASP A 1 89 ? 26.612 2.001 -23.540 1.00 91.75 89 ASP A O 1
ATOM 694 N N . LYS A 1 90 ? 28.746 2.401 -22.996 1.00 93.75 90 LYS A N 1
ATOM 695 C CA . LYS A 1 90 ? 28.851 1.235 -22.109 1.00 93.75 90 LYS A CA 1
ATOM 696 C C . LYS A 1 90 ? 27.882 1.304 -20.924 1.00 93.75 90 LYS A C 1
ATOM 698 O O . LYS A 1 90 ? 27.288 0.275 -20.590 1.00 93.75 90 LYS A O 1
ATOM 703 N N . ASP A 1 91 ? 27.705 2.479 -20.331 1.00 92.81 91 ASP A N 1
ATOM 704 C CA . ASP A 1 91 ? 26.899 2.662 -19.123 1.00 92.81 91 ASP A CA 1
ATOM 705 C C . ASP A 1 91 ? 25.407 2.649 -19.467 1.00 92.81 91 ASP A C 1
ATOM 707 O O . ASP A 1 91 ? 24.626 1.912 -18.856 1.00 92.81 91 ASP A O 1
ATOM 711 N N . ALA A 1 92 ? 25.013 3.357 -20.526 1.00 94.00 92 ALA A N 1
ATOM 712 C CA . ALA A 1 92 ? 23.654 3.334 -21.051 1.00 94.00 92 ALA A CA 1
ATOM 713 C C . ALA A 1 92 ? 23.254 1.925 -21.517 1.00 94.00 92 ALA A C 1
ATOM 715 O O . ALA A 1 92 ? 22.138 1.475 -21.246 1.00 94.00 92 ALA A O 1
ATOM 716 N N . LEU A 1 93 ? 24.164 1.174 -22.152 1.00 96.19 93 LEU A N 1
ATOM 717 C CA . LEU A 1 93 ? 23.907 -0.211 -22.550 1.00 96.19 93 LEU A CA 1
ATOM 718 C C . LEU A 1 93 ? 23.710 -1.138 -21.342 1.00 96.19 93 LEU A C 1
ATOM 720 O O . LEU A 1 93 ? 22.853 -2.029 -21.384 1.00 96.19 93 LEU A O 1
ATOM 724 N N . LEU A 1 94 ? 24.491 -0.960 -20.273 1.00 96.56 94 LEU A N 1
ATOM 725 C CA . LEU A 1 94 ? 24.324 -1.722 -19.036 1.00 96.56 94 LEU A CA 1
ATOM 726 C C . LEU A 1 94 ? 22.964 -1.423 -18.392 1.00 96.56 94 LEU A C 1
ATOM 728 O O . LEU A 1 94 ? 22.198 -2.353 -18.118 1.00 96.56 94 LEU A O 1
ATOM 732 N N . ASN A 1 95 ? 22.631 -0.141 -18.233 1.00 96.69 95 ASN A N 1
ATOM 733 C CA . ASN A 1 95 ? 21.354 0.304 -17.677 1.00 96.69 95 ASN A CA 1
ATOM 734 C C . ASN A 1 95 ? 20.169 -0.198 -18.511 1.00 96.69 95 ASN A C 1
ATOM 736 O O . ASN A 1 95 ? 19.209 -0.732 -17.953 1.00 96.69 95 ASN A O 1
ATOM 740 N N . TYR A 1 96 ? 20.263 -0.140 -19.844 1.00 98.12 96 TYR A N 1
ATOM 741 C CA . TYR A 1 96 ? 19.260 -0.700 -20.750 1.00 98.12 96 TYR A CA 1
ATOM 742 C C . TYR A 1 96 ? 19.035 -2.192 -20.498 1.00 98.12 96 TYR A C 1
ATOM 744 O O . TYR A 1 96 ? 17.893 -2.635 -20.368 1.00 98.12 96 TYR A O 1
ATOM 752 N N . LYS A 1 97 ? 20.111 -2.986 -20.397 1.00 98.12 97 LYS A N 1
ATOM 753 C CA . LYS A 1 97 ? 20.012 -4.436 -20.161 1.00 98.12 97 LYS A CA 1
ATOM 754 C C . LYS A 1 97 ? 19.343 -4.747 -18.823 1.00 98.12 97 LYS A C 1
ATOM 756 O O . LYS A 1 97 ? 18.466 -5.613 -18.778 1.00 98.12 97 LYS A O 1
ATOM 761 N N . ILE A 1 98 ? 19.727 -4.042 -17.758 1.00 98.25 98 ILE A N 1
ATOM 762 C CA . ILE A 1 98 ? 19.144 -4.213 -16.420 1.00 98.25 98 ILE A CA 1
ATOM 763 C C . ILE A 1 98 ? 17.660 -3.847 -16.447 1.00 98.25 98 ILE A C 1
ATOM 765 O O . ILE A 1 98 ? 16.816 -4.660 -16.064 1.00 98.25 98 ILE A O 1
ATOM 769 N N . PHE A 1 99 ? 17.331 -2.660 -16.952 1.00 98.31 99 PHE A N 1
ATOM 770 C CA . PHE A 1 99 ? 15.962 -2.165 -16.978 1.00 98.31 99 PHE A CA 1
ATOM 771 C C . PHE A 1 99 ? 15.057 -3.053 -17.837 1.00 98.31 99 PHE A C 1
ATOM 773 O O . PHE A 1 99 ? 14.009 -3.508 -17.376 1.00 98.31 99 PHE A O 1
ATOM 780 N N . LYS A 1 100 ? 15.492 -3.416 -19.051 1.00 98.44 100 LYS A N 1
ATOM 781 C CA . LYS A 1 100 ? 14.760 -4.346 -19.921 1.00 98.44 100 LYS A CA 1
ATOM 782 C C . LYS A 1 100 ? 14.512 -5.686 -19.237 1.00 98.44 100 LYS A C 1
ATOM 784 O O . LYS A 1 100 ? 13.389 -6.187 -19.293 1.00 98.44 100 LYS A O 1
ATOM 789 N N . ARG A 1 101 ? 15.515 -6.250 -18.554 1.00 98.38 101 ARG A N 1
ATOM 790 C CA . ARG A 1 101 ? 15.349 -7.493 -17.785 1.00 98.38 101 ARG A CA 1
ATOM 791 C C . ARG A 1 101 ? 14.280 -7.336 -16.704 1.00 98.38 101 ARG A C 1
ATOM 793 O O . ARG A 1 101 ? 13.393 -8.179 -16.622 1.00 98.38 101 ARG A O 1
ATOM 800 N N . GLN A 1 102 ? 14.302 -6.249 -15.934 1.00 97.94 102 GLN A N 1
ATOM 801 C CA . GLN A 1 102 ? 13.277 -5.980 -14.921 1.00 97.94 102 GLN A CA 1
ATOM 802 C C . GLN A 1 102 ? 11.868 -5.881 -15.528 1.00 97.94 102 GLN A C 1
ATOM 804 O O . GLN A 1 102 ? 10.915 -6.390 -14.944 1.00 97.94 102 GLN A O 1
ATOM 809 N N . ARG A 1 103 ? 11.706 -5.244 -16.697 1.00 98.19 103 ARG A N 1
ATOM 810 C CA . ARG A 1 103 ? 10.405 -5.138 -17.392 1.00 98.19 103 ARG A CA 1
ATOM 811 C C . ARG A 1 103 ? 9.908 -6.470 -17.946 1.00 98.19 103 ARG A C 1
ATOM 813 O O . ARG A 1 103 ? 8.713 -6.759 -17.868 1.00 98.19 103 ARG A O 1
ATOM 820 N N . VAL A 1 104 ? 10.810 -7.299 -18.471 1.00 98.19 104 VAL A N 1
ATOM 821 C CA . VAL A 1 104 ? 10.486 -8.663 -18.917 1.00 98.19 104 VAL A CA 1
ATOM 822 C C . VAL A 1 104 ? 10.048 -9.520 -17.731 1.00 98.19 104 VAL A C 1
ATOM 824 O O . VAL A 1 104 ? 8.974 -10.110 -17.789 1.00 98.19 104 VAL A O 1
ATOM 827 N N . MET A 1 105 ? 10.796 -9.495 -16.625 1.00 96.88 105 MET A N 1
ATOM 828 C CA . MET A 1 105 ? 10.417 -10.206 -15.400 1.00 96.88 105 MET A CA 1
ATOM 829 C C . MET A 1 105 ? 9.088 -9.694 -14.830 1.00 96.88 105 MET A C 1
ATOM 831 O O . MET A 1 105 ? 8.269 -10.481 -14.363 1.00 96.88 105 MET A O 1
ATOM 835 N N . LYS A 1 106 ? 8.815 -8.383 -14.906 1.00 95.75 106 LYS A N 1
ATOM 836 C CA . LYS A 1 106 ? 7.510 -7.833 -14.514 1.00 95.75 106 LYS A CA 1
ATOM 837 C C . LYS A 1 106 ? 6.388 -8.364 -15.408 1.00 95.75 106 LYS A C 1
ATOM 839 O O . LYS A 1 106 ? 5.354 -8.767 -14.883 1.00 95.75 106 LYS A O 1
ATOM 844 N N . ARG A 1 107 ? 6.597 -8.433 -16.729 1.00 96.50 107 ARG A N 1
ATOM 845 C CA . ARG A 1 107 ? 5.635 -9.038 -17.664 1.00 96.50 107 ARG A CA 1
ATOM 846 C C . ARG A 1 107 ? 5.340 -10.492 -17.293 1.00 96.50 107 ARG A C 1
ATOM 848 O O . ARG A 1 107 ? 4.176 -10.873 -17.237 1.00 96.50 107 ARG A O 1
ATOM 855 N N . GLU A 1 108 ? 6.383 -11.274 -17.028 1.00 94.94 108 GLU A N 1
ATOM 856 C CA . GLU A 1 108 ? 6.269 -12.669 -16.588 1.00 94.94 108 GLU A CA 1
ATOM 857 C C . GLU A 1 108 ? 5.550 -12.774 -15.241 1.00 94.94 108 GLU A C 1
ATOM 859 O O . GLU A 1 108 ? 4.711 -13.645 -15.059 1.00 94.94 108 GLU A O 1
ATOM 864 N N . SER A 1 109 ? 5.773 -11.850 -14.304 1.00 93.00 109 SER A N 1
ATOM 865 C CA . SER A 1 109 ? 5.080 -11.879 -13.008 1.00 93.00 109 SER A CA 1
ATOM 866 C C . SER A 1 109 ? 3.550 -11.826 -13.132 1.00 93.00 109 SER A C 1
ATOM 868 O O . SER A 1 109 ? 2.864 -12.410 -12.299 1.00 93.00 109 SER A O 1
ATOM 870 N N . TYR A 1 110 ? 3.004 -11.215 -14.194 1.00 91.31 110 TYR A N 1
ATOM 871 C CA . TYR A 1 110 ? 1.557 -11.182 -14.443 1.00 91.31 110 TYR A CA 1
ATOM 872 C C . TYR A 1 110 ? 0.965 -12.542 -14.836 1.00 91.31 110 TYR A C 1
ATOM 874 O O . TYR A 1 110 ? -0.251 -12.707 -14.776 1.00 91.31 110 TYR A O 1
ATOM 882 N N . THR A 1 111 ?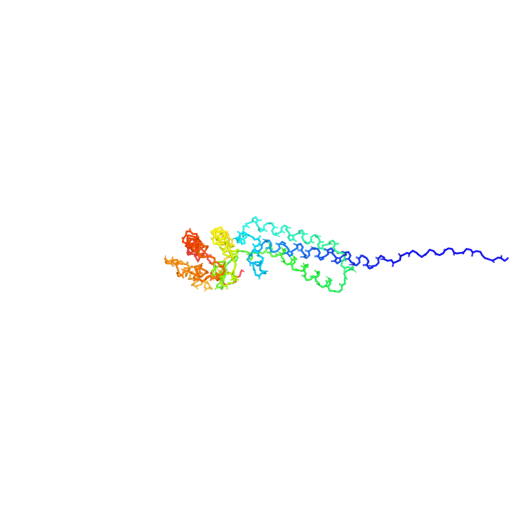 1.784 -13.513 -15.252 1.00 90.12 111 THR A N 1
ATOM 883 C CA . THR A 1 111 ? 1.323 -14.893 -15.490 1.00 90.12 111 THR A CA 1
ATOM 884 C C . THR A 1 111 ? 1.324 -15.724 -14.210 1.00 90.12 111 THR A C 1
ATOM 886 O O . THR A 1 111 ? 0.781 -16.825 -14.192 1.00 90.12 111 THR A O 1
ATOM 889 N N . HIS A 1 112 ? 1.922 -15.205 -13.135 1.00 89.81 112 HIS A N 1
ATOM 890 C CA . HIS A 1 112 ? 2.009 -15.861 -11.840 1.00 89.81 112 HIS A CA 1
AT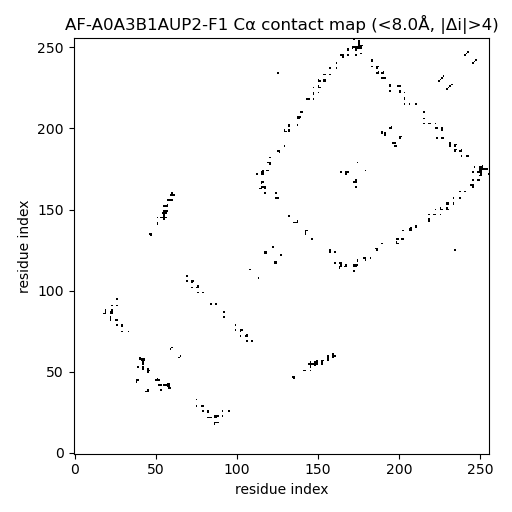OM 891 C C . HIS A 1 112 ? 0.953 -15.308 -10.876 1.00 89.81 112 HIS A C 1
ATOM 893 O O . HIS A 1 112 ? 0.492 -14.169 -10.971 1.00 89.81 112 HIS A O 1
ATOM 899 N N . LYS A 1 113 ? 0.597 -16.118 -9.880 1.00 90.56 113 LYS A N 1
ATOM 900 C CA . LYS A 1 113 ? -0.437 -15.797 -8.885 1.00 90.56 113 LYS A CA 1
ATOM 901 C C . LYS A 1 113 ? 0.113 -15.111 -7.632 1.00 90.56 113 LYS A C 1
ATOM 903 O O . LYS A 1 113 ? -0.568 -15.030 -6.622 1.00 90.56 113 LYS A O 1
ATOM 908 N N . GLY A 1 114 ? 1.334 -14.571 -7.705 1.00 88.94 114 GLY A N 1
ATOM 909 C CA . GLY A 1 114 ? 2.006 -13.923 -6.572 1.00 88.94 114 GLY A CA 1
ATOM 910 C C . GLY A 1 114 ? 1.213 -12.762 -5.961 1.00 88.94 114 GLY A C 1
ATOM 911 O O . GLY A 1 114 ? 1.257 -12.567 -4.754 1.00 88.94 114 GLY A O 1
ATOM 912 N N . HIS A 1 115 ? 0.431 -12.042 -6.771 1.00 89.50 115 HIS A N 1
ATOM 913 C CA . HIS A 1 115 ? -0.429 -10.951 -6.302 1.00 89.50 115 HIS A CA 1
ATOM 914 C C . HIS A 1 115 ? -1.543 -11.409 -5.342 1.00 89.50 115 HIS A C 1
ATOM 916 O O . HIS A 1 115 ? -2.050 -10.583 -4.596 1.00 89.50 115 HIS A O 1
ATOM 922 N N . LEU A 1 116 ? -1.901 -12.701 -5.328 1.00 94.00 116 LEU A N 1
ATOM 923 C CA . LEU A 1 116 ? -2.894 -13.265 -4.404 1.00 94.00 116 LEU A CA 1
ATOM 924 C C . LEU A 1 116 ? -2.340 -13.461 -2.981 1.00 94.00 116 LEU A C 1
ATOM 926 O O . LEU A 1 116 ? -3.103 -13.573 -2.025 1.00 94.00 116 LEU A O 1
ATOM 930 N N . PHE A 1 117 ? -1.015 -13.437 -2.808 1.00 93.75 117 PHE A N 1
ATOM 931 C CA . PHE A 1 117 ? -0.357 -13.537 -1.504 1.00 93.75 117 PHE A CA 1
ATOM 932 C C . PHE A 1 117 ? -0.156 -12.149 -0.875 1.00 93.75 117 PHE A C 1
ATOM 934 O O . PHE A 1 117 ? 0.964 -11.748 -0.563 1.00 93.75 117 PHE A O 1
ATOM 941 N N . ALA A 1 118 ? -1.252 -11.407 -0.677 1.00 94.25 118 ALA A N 1
ATOM 942 C CA . ALA A 1 118 ? -1.225 -10.060 -0.087 1.00 94.25 118 ALA A CA 1
ATOM 943 C C . ALA A 1 118 ? -0.822 -10.039 1.405 1.00 94.25 118 ALA A C 1
ATOM 945 O O . ALA A 1 118 ? -0.524 -8.979 1.960 1.00 94.25 118 ALA A O 1
ATOM 946 N N . ILE A 1 119 ? -0.785 -11.210 2.048 1.00 96.94 119 ILE A N 1
ATOM 947 C CA . ILE A 1 119 ? -0.302 -11.405 3.416 1.00 96.94 119 ILE A CA 1
ATOM 948 C C . ILE A 1 119 ? 0.706 -12.544 3.494 1.00 96.94 119 ILE A C 1
ATOM 950 O O . ILE A 1 119 ? 0.655 -13.492 2.713 1.00 96.94 119 ILE A O 1
ATOM 954 N N . THR A 1 120 ? 1.590 -12.465 4.484 1.00 94.94 120 THR A N 1
ATOM 955 C CA . THR A 1 120 ? 2.509 -13.526 4.917 1.00 94.94 120 THR A CA 1
ATOM 956 C C . THR A 1 120 ? 2.486 -13.596 6.441 1.00 94.94 120 THR A C 1
ATOM 958 O O . THR A 1 120 ? 1.971 -12.691 7.089 1.00 94.94 120 THR A O 1
ATOM 961 N N . ASN A 1 121 ? 3.131 -14.586 7.051 1.00 91.38 121 ASN A N 1
ATOM 962 C CA . ASN A 1 121 ? 3.261 -14.627 8.510 1.00 91.38 121 ASN A CA 1
ATOM 963 C C . ASN A 1 121 ? 4.125 -13.496 9.105 1.00 91.38 121 ASN A C 1
ATOM 965 O O . ASN A 1 121 ? 4.185 -13.342 10.321 1.00 91.38 121 ASN A O 1
ATOM 969 N N . ARG A 1 122 ? 4.812 -12.713 8.263 1.00 90.62 122 ARG A N 1
ATOM 970 C CA . ARG A 1 122 ? 5.683 -11.598 8.665 1.00 90.62 122 ARG A CA 1
ATOM 971 C C . ARG A 1 122 ? 5.164 -10.234 8.225 1.00 90.62 122 ARG A C 1
ATOM 973 O O . ARG A 1 122 ? 5.819 -9.229 8.487 1.00 90.62 122 ARG A O 1
ATOM 980 N N . GLY A 1 123 ? 4.042 -10.179 7.515 1.00 94.56 123 GLY A N 1
ATOM 981 C CA . GLY A 1 123 ? 3.606 -8.931 6.913 1.00 94.56 123 GLY A CA 1
ATOM 982 C C . GLY A 1 123 ? 2.238 -8.991 6.263 1.00 94.56 123 GLY A C 1
ATOM 983 O O . GLY A 1 123 ? 1.654 -10.047 6.029 1.00 94.56 123 GLY A O 1
ATOM 984 N N . GLY A 1 124 ? 1.743 -7.811 5.943 1.00 96.38 124 GLY A N 1
ATOM 985 C CA . GLY A 1 124 ? 0.473 -7.582 5.281 1.00 96.38 124 GLY A CA 1
ATOM 986 C C . GLY A 1 124 ? 0.263 -6.085 5.140 1.00 96.38 124 GLY A C 1
ATOM 987 O O . GLY A 1 124 ? 0.952 -5.287 5.789 1.00 96.38 124 GLY A O 1
ATOM 988 N N . TRP A 1 125 ? -0.687 -5.697 4.296 1.00 96.19 125 TRP A N 1
ATOM 989 C CA . TRP A 1 125 ? -0.982 -4.285 4.061 1.00 96.19 125 TRP A CA 1
ATOM 990 C C . TRP A 1 125 ? -1.375 -3.551 5.351 1.00 96.19 125 TRP A C 1
ATOM 992 O O . TRP A 1 125 ? -1.007 -2.393 5.534 1.00 96.19 125 TRP A O 1
ATOM 1002 N N . HIS A 1 126 ? -2.082 -4.229 6.261 1.00 97.81 126 HIS A N 1
ATOM 1003 C CA . HIS A 1 126 ? -2.540 -3.693 7.541 1.00 97.81 126 HIS A CA 1
ATOM 1004 C C . HIS A 1 126 ? -1.373 -3.431 8.500 1.00 97.81 126 HIS A C 1
ATOM 1006 O O . HIS A 1 126 ? -1.337 -2.384 9.137 1.00 97.81 126 HIS A O 1
ATOM 1012 N N . MET A 1 127 ? -0.374 -4.314 8.555 1.00 97.00 127 MET A N 1
ATOM 1013 C CA . MET A 1 127 ? 0.841 -4.089 9.349 1.00 97.00 127 MET A CA 1
ATOM 1014 C C . MET A 1 127 ? 1.656 -2.926 8.784 1.00 97.00 127 MET A C 1
ATOM 1016 O O . MET A 1 127 ? 2.075 -2.041 9.526 1.00 97.00 127 MET A O 1
ATOM 1020 N N . SER A 1 128 ? 1.854 -2.896 7.461 1.00 93.94 128 SER A N 1
ATOM 1021 C CA . SER A 1 128 ? 2.584 -1.804 6.810 1.00 93.94 128 SER A CA 1
ATOM 1022 C C . SER A 1 128 ? 1.893 -0.455 7.006 1.00 93.94 128 SER A C 1
ATOM 1024 O O . SER A 1 128 ? 2.570 0.544 7.245 1.00 93.94 128 SER A O 1
ATOM 1026 N N . PHE A 1 129 ? 0.558 -0.415 6.958 1.00 95.31 129 PHE A N 1
ATOM 1027 C CA . PHE A 1 129 ? -0.198 0.809 7.210 1.00 95.31 129 PHE A CA 1
ATOM 1028 C C . PHE A 1 129 ? -0.097 1.263 8.673 1.00 95.31 129 PHE A C 1
ATOM 1030 O O . PHE A 1 129 ? 0.172 2.437 8.921 1.00 95.31 129 PHE A O 1
ATOM 1037 N N . ALA A 1 130 ? -0.205 0.340 9.634 1.00 96.75 130 ALA A N 1
ATOM 1038 C CA . ALA A 1 130 ? -0.039 0.628 11.063 1.00 96.75 130 ALA A CA 1
ATOM 1039 C C . ALA A 1 130 ? 1.354 1.166 11.426 1.00 96.75 130 ALA A C 1
ATOM 1041 O O . ALA A 1 130 ? 1.493 1.967 12.346 1.00 96.75 130 ALA A O 1
ATOM 1042 N N . GLN A 1 131 ? 2.386 0.760 10.684 1.00 93.56 131 GLN A N 1
ATOM 1043 C CA . GLN A 1 131 ? 3.753 1.266 10.837 1.00 93.56 131 GLN A CA 1
ATOM 1044 C C . GLN A 1 131 ? 3.998 2.583 10.090 1.00 93.56 131 GLN A C 1
ATOM 1046 O O . GLN A 1 131 ? 5.016 3.242 10.314 1.00 93.56 131 GLN A O 1
ATOM 1051 N N . SER A 1 132 ? 3.102 2.975 9.181 1.00 89.69 132 SER A N 1
ATOM 1052 C CA . SER A 1 132 ? 3.315 4.124 8.301 1.00 89.69 132 SER A CA 1
ATOM 1053 C C . SER A 1 132 ? 3.502 5.458 9.043 1.00 89.69 132 SER A C 1
ATOM 1055 O O . SER A 1 132 ? 4.420 6.182 8.649 1.00 89.69 132 SER A O 1
ATOM 1057 N N . PRO A 1 133 ? 2.789 5.768 10.153 1.00 91.19 133 PRO A N 1
ATOM 1058 C CA . PRO A 1 133 ? 2.984 7.031 10.867 1.00 91.19 133 PRO A CA 1
ATOM 1059 C C . PRO A 1 133 ? 4.414 7.205 11.395 1.00 91.19 133 PRO A C 1
ATOM 1061 O O . PRO A 1 133 ? 4.955 8.305 11.364 1.00 91.19 133 PRO A O 1
ATOM 1064 N N . GLY A 1 134 ? 5.071 6.117 11.814 1.00 88.81 134 GLY A N 1
ATOM 1065 C CA . GLY A 1 134 ? 6.458 6.155 12.292 1.00 88.81 134 GLY A CA 1
ATOM 1066 C C . GLY A 1 134 ? 7.493 6.482 11.208 1.00 88.81 134 GLY A C 1
ATOM 1067 O O . GLY A 1 134 ? 8.639 6.772 11.532 1.00 88.81 134 GLY A O 1
ATOM 1068 N N . ASN A 1 135 ? 7.100 6.450 9.931 1.00 84.38 135 ASN A N 1
ATOM 1069 C CA . ASN A 1 135 ? 7.964 6.719 8.779 1.00 84.38 135 ASN A CA 1
ATOM 1070 C C . ASN A 1 135 ? 7.620 8.041 8.068 1.00 84.38 135 ASN A C 1
ATOM 1072 O O . ASN A 1 135 ? 8.128 8.298 6.976 1.00 84.38 135 ASN A O 1
ATOM 1076 N N . MET A 1 136 ? 6.737 8.861 8.646 1.00 86.69 136 MET A N 1
ATOM 1077 C CA . MET A 1 136 ? 6.303 10.138 8.076 1.00 86.69 136 MET A CA 1
ATOM 1078 C C . MET A 1 136 ? 6.931 11.330 8.814 1.00 86.69 136 MET A C 1
ATOM 1080 O O . MET A 1 136 ? 7.176 11.248 10.016 1.00 86.69 136 MET A O 1
ATOM 1084 N N . PRO A 1 137 ? 7.172 12.460 8.121 1.00 87.25 137 PRO A N 1
ATOM 1085 C CA . PRO A 1 137 ? 7.906 13.588 8.694 1.00 87.25 137 PRO A CA 1
ATOM 1086 C C . PRO A 1 137 ? 7.127 14.386 9.756 1.00 87.25 137 PRO A C 1
ATOM 1088 O O . PRO A 1 137 ? 7.731 14.822 10.731 1.00 87.25 137 PRO A O 1
ATOM 1091 N N . PHE A 1 138 ? 5.816 14.611 9.578 1.00 91.94 138 PHE A N 1
ATOM 1092 C CA . PHE A 1 138 ? 4.975 15.445 10.464 1.00 91.94 138 PHE A CA 1
ATOM 1093 C C . PHE A 1 138 ? 5.599 16.801 10.850 1.00 91.94 138 PHE A C 1
ATOM 1095 O O . PHE A 1 138 ? 5.481 17.271 11.982 1.00 91.94 138 PHE A O 1
ATOM 1102 N N . LEU A 1 139 ? 6.271 17.450 9.896 1.00 91.31 139 LEU A N 1
ATOM 1103 C CA . LEU A 1 139 ? 6.955 18.722 10.114 1.00 91.31 139 LEU A CA 1
ATOM 1104 C C . LEU A 1 139 ? 6.069 19.900 9.724 1.00 91.31 139 LEU A C 1
ATOM 1106 O O . LEU A 1 139 ? 6.095 20.924 10.393 1.00 91.31 139 LEU A O 1
ATOM 1110 N N . GLU A 1 140 ? 5.293 19.779 8.652 1.00 92.19 140 GLU A N 1
ATOM 1111 C CA . GLU A 1 140 ? 4.483 20.849 8.071 1.00 92.19 140 GLU A CA 1
ATOM 1112 C C . GLU A 1 140 ? 2.991 20.516 8.104 1.00 92.19 140 GLU A C 1
ATOM 1114 O O . GLU A 1 140 ? 2.601 19.352 8.152 1.00 92.19 140 GLU A O 1
ATOM 1119 N N . LYS A 1 141 ? 2.131 21.535 7.965 1.00 93.12 141 LYS A N 1
ATOM 1120 C CA . LYS A 1 141 ? 0.669 21.349 7.848 1.00 93.12 141 LYS A CA 1
ATOM 1121 C C . LYS A 1 141 ? 0.296 20.327 6.764 1.00 93.12 141 LYS A C 1
ATOM 1123 O O . LYS A 1 141 ? -0.592 19.511 6.976 1.00 93.12 141 LYS A O 1
ATOM 1128 N N . ALA A 1 142 ? 1.005 20.351 5.635 1.00 90.12 142 ALA A N 1
ATOM 1129 C CA . ALA A 1 142 ? 0.778 19.439 4.517 1.00 90.12 142 ALA A CA 1
ATOM 1130 C C . ALA A 1 142 ? 1.029 17.960 4.872 1.00 90.12 142 ALA A C 1
ATOM 1132 O O . ALA A 1 142 ? 0.371 17.090 4.312 1.00 90.12 142 ALA A O 1
ATOM 1133 N N . ASP A 1 143 ? 1.933 17.666 5.813 1.00 90.62 143 ASP A N 1
ATOM 1134 C CA . ASP A 1 143 ? 2.198 16.287 6.240 1.00 90.62 143 ASP A CA 1
ATOM 1135 C C . ASP A 1 143 ? 0.984 15.708 6.986 1.00 90.62 143 ASP A C 1
ATOM 1137 O O . ASP A 1 143 ? 0.592 14.565 6.754 1.00 90.62 143 ASP A O 1
ATOM 1141 N N . TYR A 1 144 ? 0.343 16.526 7.828 1.00 94.06 144 TYR A N 1
ATOM 1142 C CA . TYR A 1 144 ? -0.882 16.152 8.534 1.00 94.06 144 TYR A CA 1
ATOM 1143 C C . TYR A 1 144 ? -2.067 15.999 7.580 1.00 94.06 144 TYR A C 1
ATOM 1145 O O . TYR A 1 144 ? -2.815 15.037 7.710 1.00 94.06 144 TYR A O 1
ATOM 1153 N N . GLU A 1 145 ? -2.229 16.898 6.606 1.00 93.38 145 GLU A N 1
ATOM 1154 C CA . GLU A 1 145 ? -3.296 16.773 5.601 1.00 93.38 145 GLU A CA 1
ATOM 1155 C C . GLU A 1 145 ? -3.142 15.498 4.763 1.00 93.38 145 GLU A C 1
ATOM 1157 O O . GLU A 1 145 ? -4.112 14.764 4.580 1.00 93.38 145 GLU A O 1
ATOM 1162 N N . ASN A 1 146 ? -1.918 15.177 4.331 1.00 91.06 146 ASN A N 1
ATOM 1163 C CA . ASN A 1 146 ? -1.641 13.934 3.615 1.00 91.06 146 ASN A CA 1
ATOM 1164 C C . ASN A 1 146 ? -1.971 12.703 4.473 1.00 91.06 146 ASN A C 1
ATOM 1166 O O . ASN A 1 146 ? -2.624 11.776 4.000 1.00 91.06 146 ASN A O 1
ATOM 1170 N N . TYR A 1 147 ? -1.567 12.703 5.745 1.00 93.56 147 TYR A N 1
ATOM 1171 C CA . TYR A 1 147 ? -1.876 11.605 6.659 1.00 93.56 147 TYR A CA 1
ATOM 1172 C C . TYR A 1 147 ? -3.383 11.452 6.907 1.00 93.56 147 TYR A C 1
ATOM 1174 O O . TYR A 1 147 ? -3.906 10.341 6.865 1.00 93.56 147 TYR A O 1
ATOM 1182 N N . LEU A 1 148 ? -4.108 12.557 7.103 1.00 96.12 148 LEU A N 1
ATOM 1183 C CA . LEU A 1 148 ? -5.566 12.544 7.249 1.00 96.12 148 LEU A CA 1
ATOM 1184 C C . LEU A 1 148 ? -6.255 12.005 5.990 1.00 96.12 148 LEU A C 1
ATOM 1186 O O . LEU A 1 148 ? -7.210 11.240 6.108 1.00 96.12 148 LEU A O 1
ATOM 1190 N N . GLY A 1 149 ? -5.757 12.344 4.798 1.00 94.88 149 GLY A N 1
ATOM 1191 C CA . GLY A 1 149 ? -6.233 11.739 3.555 1.00 94.88 149 GLY A CA 1
ATOM 1192 C C . GLY A 1 149 ? -6.017 10.222 3.533 1.00 94.88 149 GLY A C 1
ATOM 1193 O O . GLY A 1 149 ? -6.952 9.483 3.237 1.00 94.88 149 GLY A O 1
ATOM 1194 N N . GLN A 1 150 ? -4.847 9.742 3.970 1.00 94.06 150 GLN A N 1
ATOM 1195 C CA . GLN A 1 150 ? -4.554 8.301 4.005 1.00 94.06 150 GLN A CA 1
ATOM 1196 C C . GLN A 1 150 ? -5.426 7.555 5.012 1.00 94.06 150 GLN A C 1
ATOM 1198 O O . GLN A 1 150 ? -5.874 6.442 4.737 1.00 94.06 150 GLN A O 1
ATOM 1203 N N . LEU A 1 151 ? -5.718 8.172 6.160 1.00 97.06 151 LEU A N 1
ATOM 1204 C CA . LEU A 1 151 ? -6.669 7.616 7.119 1.00 97.06 151 LEU A CA 1
ATOM 1205 C C . LEU A 1 151 ? -8.085 7.526 6.528 1.00 97.06 151 LEU A C 1
ATOM 1207 O O . LEU A 1 151 ? -8.788 6.542 6.756 1.00 97.06 151 LEU A O 1
ATOM 1211 N N . ALA A 1 152 ? -8.499 8.536 5.759 1.00 97.69 152 ALA A N 1
ATOM 1212 C CA . ALA A 1 152 ? -9.800 8.556 5.097 1.00 97.69 152 ALA A CA 1
ATOM 1213 C C . ALA A 1 152 ? -9.911 7.530 3.958 1.00 97.69 152 ALA A C 1
ATOM 1215 O O . ALA A 1 152 ? -10.986 6.968 3.756 1.00 97.69 152 ALA A O 1
ATOM 1216 N N . ASP A 1 153 ? -8.814 7.265 3.246 1.00 96.81 153 ASP A N 1
ATOM 1217 C CA . ASP A 1 153 ? -8.753 6.335 2.114 1.00 96.81 153 ASP A CA 1
ATOM 1218 C C . ASP A 1 153 ? -8.548 4.864 2.536 1.00 96.81 153 ASP A C 1
ATOM 1220 O O . ASP A 1 153 ? -8.804 3.934 1.767 1.00 96.81 153 ASP A O 1
ATOM 1224 N N . TYR A 1 154 ? -8.130 4.620 3.782 1.00 97.75 154 TYR A N 1
ATOM 1225 C CA . TYR A 1 154 ? -7.850 3.274 4.286 1.00 97.75 154 TYR A CA 1
ATOM 1226 C C . TYR A 1 154 ? -8.999 2.261 4.125 1.00 97.75 154 TYR A C 1
ATOM 1228 O O . TYR A 1 154 ? -8.702 1.126 3.757 1.00 97.75 154 TYR A O 1
ATOM 1236 N N . PRO A 1 155 ? -10.291 2.595 4.329 1.00 98.50 155 PRO A N 1
ATOM 1237 C CA . PRO A 1 155 ? -11.376 1.638 4.104 1.00 98.50 155 PRO A CA 1
ATOM 1238 C C . PRO A 1 155 ? -11.417 1.081 2.676 1.00 98.50 155 PRO A C 1
ATOM 1240 O O . PRO A 1 155 ? -11.587 -0.124 2.506 1.00 98.50 155 PRO A O 1
ATOM 1243 N N . ARG A 1 156 ? -11.197 1.925 1.654 1.00 97.50 156 ARG A N 1
ATOM 1244 C CA . ARG A 1 156 ? -11.104 1.483 0.252 1.00 97.50 156 ARG A CA 1
ATOM 1245 C C . ARG A 1 156 ? -9.925 0.529 0.082 1.00 97.50 156 ARG A C 1
ATOM 1247 O O . ARG A 1 156 ? -10.097 -0.586 -0.402 1.00 97.50 156 ARG A O 1
ATOM 1254 N N . TYR A 1 157 ? -8.745 0.955 0.533 1.00 97.12 157 TYR A N 1
ATOM 1255 C CA . TYR A 1 157 ? -7.524 0.154 0.457 1.00 97.12 157 TYR A CA 1
ATOM 1256 C C . TYR A 1 157 ? -7.679 -1.203 1.163 1.00 97.12 157 TYR A C 1
ATOM 1258 O O . TYR A 1 157 ? -7.252 -2.235 0.646 1.00 97.12 157 TYR A O 1
ATOM 1266 N N . ASN A 1 158 ? -8.329 -1.235 2.326 1.00 98.50 158 ASN A N 1
ATOM 1267 C CA . ASN A 1 158 ? -8.600 -2.460 3.066 1.00 98.50 158 ASN A CA 1
ATOM 1268 C C . ASN A 1 158 ? -9.554 -3.392 2.303 1.00 98.50 158 ASN A C 1
ATOM 1270 O O . ASN A 1 158 ? -9.260 -4.579 2.173 1.00 98.50 158 ASN A O 1
ATOM 1274 N N . ALA A 1 159 ? -10.646 -2.858 1.751 1.00 98.50 159 ALA A N 1
ATOM 1275 C CA . ALA A 1 159 ? -11.617 -3.630 0.978 1.00 98.50 159 ALA A CA 1
ATOM 1276 C C . ALA A 1 159 ? -10.993 -4.265 -0.278 1.00 98.50 159 ALA A C 1
ATOM 1278 O O . ALA A 1 159 ? -11.221 -5.443 -0.555 1.00 98.50 159 ALA A O 1
ATOM 1279 N N . GLU A 1 160 ? -10.149 -3.528 -1.004 1.00 98.00 160 GLU A N 1
ATOM 1280 C CA . GLU A 1 160 ? -9.420 -4.054 -2.167 1.00 98.00 160 GLU A CA 1
ATOM 1281 C C . GLU A 1 160 ? -8.514 -5.231 -1.787 1.00 98.00 160 GLU A C 1
ATOM 1283 O O . GLU A 1 160 ? -8.515 -6.269 -2.450 1.00 98.00 160 GLU A O 1
ATOM 1288 N N . ASN A 1 161 ? -7.775 -5.115 -0.681 1.00 98.19 161 ASN A N 1
ATOM 1289 C CA . ASN A 1 161 ? -6.901 -6.192 -0.222 1.00 98.19 161 ASN A CA 1
ATOM 1290 C C . ASN A 1 161 ? -7.680 -7.407 0.318 1.00 98.19 161 ASN A C 1
ATOM 1292 O O . ASN A 1 161 ? -7.284 -8.546 0.063 1.00 98.19 161 ASN A O 1
ATOM 1296 N N . ILE A 1 162 ? -8.814 -7.197 0.999 1.00 98.62 162 ILE A N 1
ATOM 1297 C CA . ILE A 1 162 ? -9.734 -8.285 1.370 1.00 98.62 162 ILE A CA 1
ATOM 1298 C C . ILE A 1 162 ? -10.243 -8.997 0.112 1.00 98.62 162 ILE A C 1
ATOM 1300 O O . ILE A 1 162 ? -10.239 -10.226 0.067 1.00 98.62 162 ILE A O 1
ATOM 1304 N N . SER A 1 163 ? -10.605 -8.253 -0.938 1.00 98.31 163 SER A N 1
ATOM 1305 C CA . SER A 1 163 ? -11.034 -8.835 -2.214 1.00 98.31 163 SER A CA 1
ATOM 1306 C C . SER A 1 163 ? -9.941 -9.695 -2.857 1.00 98.31 163 SER A C 1
ATOM 1308 O O . SER A 1 163 ? -10.239 -10.767 -3.385 1.00 98.31 163 SER A O 1
ATOM 1310 N N . ILE A 1 164 ? -8.672 -9.276 -2.786 1.00 97.62 164 ILE A N 1
ATOM 1311 C CA . ILE A 1 164 ? -7.534 -10.083 -3.255 1.00 97.62 164 ILE A CA 1
ATOM 1312 C C . ILE A 1 164 ? -7.438 -11.396 -2.469 1.00 97.62 164 ILE A C 1
ATOM 1314 O O . ILE A 1 164 ? -7.273 -12.458 -3.069 1.00 97.62 164 ILE A O 1
ATOM 1318 N N . LEU A 1 165 ? -7.566 -11.351 -1.140 1.00 98.12 165 LEU A N 1
ATOM 1319 C CA . LEU A 1 165 ? -7.532 -12.563 -0.320 1.00 98.12 165 LEU A CA 1
ATOM 1320 C C . LEU A 1 165 ? -8.742 -13.473 -0.561 1.00 98.12 165 LEU A C 1
ATOM 1322 O O . LEU A 1 165 ? -8.591 -14.693 -0.563 1.00 98.12 165 LEU A O 1
ATOM 1326 N N . ALA A 1 166 ? -9.927 -12.909 -0.794 1.00 98.38 166 ALA A N 1
ATOM 1327 C CA . ALA A 1 166 ? -11.116 -13.677 -1.153 1.00 98.38 166 ALA A CA 1
ATOM 1328 C C . ALA A 1 166 ? -10.914 -14.416 -2.485 1.00 98.38 166 ALA A C 1
ATOM 1330 O O . ALA A 1 166 ? -11.280 -15.584 -2.620 1.00 98.38 166 ALA A O 1
ATOM 1331 N N . GLU A 1 167 ? -10.267 -13.772 -3.456 1.00 97.25 167 GLU A N 1
ATOM 1332 C CA . GLU A 1 167 ? -9.883 -14.416 -4.710 1.00 97.25 167 GLU A CA 1
ATOM 1333 C C . GLU A 1 167 ? -8.791 -15.480 -4.510 1.00 97.25 167 GLU A C 1
ATOM 1335 O O . GLU A 1 167 ? -8.847 -16.554 -5.112 1.00 97.25 167 GLU A O 1
ATOM 1340 N N . ALA A 1 168 ? -7.837 -15.235 -3.608 1.00 96.62 168 ALA A N 1
ATOM 1341 C CA . ALA A 1 168 ? -6.816 -16.208 -3.229 1.00 96.62 168 ALA A CA 1
ATOM 1342 C C . ALA A 1 168 ? -7.430 -17.497 -2.664 1.00 96.62 168 ALA A C 1
ATOM 1344 O O . ALA A 1 168 ? -6.990 -18.588 -3.027 1.00 96.62 168 ALA A O 1
ATOM 1345 N N . ILE A 1 169 ? -8.470 -17.375 -1.829 1.00 97.31 169 ILE A N 1
ATOM 1346 C CA . ILE A 1 169 ? -9.243 -18.510 -1.306 1.00 97.31 169 ILE A CA 1
ATOM 1347 C C . ILE A 1 169 ? -9.884 -19.287 -2.459 1.00 97.31 169 ILE A C 1
ATOM 1349 O O . ILE A 1 169 ? -9.674 -20.494 -2.570 1.00 97.31 169 ILE A O 1
ATOM 1353 N N . LYS A 1 170 ? -10.608 -18.602 -3.357 1.00 96.62 170 LYS A N 1
ATOM 1354 C CA . LYS A 1 170 ? -11.293 -19.240 -4.496 1.00 96.62 170 LYS A CA 1
ATOM 1355 C C . LYS A 1 170 ? -10.338 -20.000 -5.414 1.00 96.62 170 LYS A C 1
ATOM 1357 O O . LYS A 1 170 ? -10.682 -21.075 -5.895 1.00 96.62 170 LYS A O 1
ATOM 1362 N N . GLN A 1 171 ? -9.147 -19.453 -5.655 1.00 94.88 171 GLN A N 1
ATOM 1363 C CA . GLN A 1 171 ? -8.142 -20.078 -6.518 1.00 94.88 171 GLN A CA 1
ATOM 1364 C C . GLN A 1 171 ? -7.208 -21.052 -5.775 1.00 94.88 171 GLN A C 1
ATOM 1366 O O . GLN A 1 171 ? -6.353 -21.667 -6.409 1.00 94.88 171 GLN A O 1
ATOM 1371 N N . GLY A 1 172 ? -7.327 -21.195 -4.450 1.00 93.56 172 GLY A N 1
ATOM 1372 C CA . GLY A 1 172 ? -6.468 -22.075 -3.652 1.00 93.56 172 GLY A CA 1
ATOM 1373 C C . GLY A 1 172 ? -5.017 -21.593 -3.492 1.00 93.56 172 GLY A C 1
ATOM 1374 O O . GLY A 1 172 ? -4.132 -22.413 -3.237 1.00 93.56 172 GLY A O 1
ATOM 1375 N N . TYR A 1 173 ? -4.761 -20.284 -3.621 1.00 94.81 173 TYR A N 1
ATOM 1376 C CA . TYR A 1 173 ? -3.449 -19.631 -3.447 1.00 94.81 173 TYR A CA 1
ATOM 1377 C C . TYR A 1 173 ? -3.341 -18.896 -2.102 1.00 94.81 173 TYR A C 1
ATOM 1379 O O . TYR A 1 173 ? -2.930 -17.741 -2.020 1.00 94.81 173 TYR A O 1
ATOM 1387 N N . THR A 1 174 ? -3.736 -19.561 -1.022 1.00 95.69 174 THR A N 1
ATOM 1388 C CA . THR A 1 174 ? -3.624 -19.043 0.349 1.00 95.69 174 THR A CA 1
ATOM 1389 C C . THR A 1 174 ? -2.323 -19.491 1.019 1.00 95.69 174 THR A C 1
ATOM 1391 O O . THR A 1 174 ? -1.713 -20.478 0.609 1.00 95.69 174 THR A O 1
ATOM 1394 N N . GLN A 1 175 ? -1.943 -18.835 2.116 1.00 95.88 175 GLN A N 1
ATOM 1395 C CA . GLN A 1 175 ? -0.818 -19.251 2.958 1.00 95.88 175 GLN A CA 1
ATOM 1396 C C . GLN A 1 175 ? -1.023 -20.641 3.594 1.00 95.88 175 GLN A C 1
ATOM 1398 O O . GLN A 1 175 ? -2.141 -21.154 3.656 1.00 95.88 175 GLN A O 1
ATOM 1403 N N . TYR A 1 176 ? 0.064 -21.248 4.081 1.00 95.56 176 TYR A N 1
ATOM 1404 C CA . TYR A 1 176 ? 0.042 -22.522 4.810 1.00 95.56 176 TYR A CA 1
ATOM 1405 C C . TYR A 1 176 ? -0.405 -22.299 6.264 1.00 95.56 176 TYR A C 1
ATOM 1407 O O . TYR A 1 176 ? 0.290 -21.599 7.003 1.00 95.56 176 TYR A O 1
ATOM 1415 N N . CYS A 1 177 ? -1.526 -22.887 6.697 1.00 94.31 177 CYS A N 1
ATOM 1416 C CA . CYS A 1 177 ? -2.164 -22.559 7.982 1.00 94.31 177 CYS A CA 1
ATOM 1417 C C . CYS A 1 177 ? -1.223 -22.588 9.196 1.00 94.31 177 CYS A C 1
ATOM 1419 O O . CYS A 1 177 ? -1.202 -21.606 9.935 1.00 94.31 177 CYS A O 1
ATOM 1421 N N . PRO A 1 178 ? -0.385 -23.625 9.406 1.00 94.75 178 PRO A N 1
ATOM 1422 C CA . PRO A 1 178 ? 0.527 -23.647 10.550 1.00 94.75 178 PRO A CA 1
ATOM 1423 C C . PRO A 1 178 ? 1.530 -22.488 10.568 1.00 94.75 178 PRO A C 1
ATOM 1425 O O . PRO A 1 178 ? 1.933 -22.055 11.640 1.00 94.75 178 PRO A O 1
ATOM 1428 N N . SER A 1 179 ? 1.909 -21.946 9.403 1.00 94.56 179 SER A N 1
ATOM 1429 C CA . SER A 1 179 ? 2.783 -20.763 9.345 1.00 94.56 179 SER A CA 1
ATOM 1430 C C . SER A 1 179 ? 2.075 -19.470 9.752 1.00 94.56 179 SER A C 1
ATOM 1432 O O . SER A 1 179 ? 2.744 -18.527 10.162 1.00 94.56 179 SER A O 1
ATOM 1434 N N . MET A 1 180 ? 0.744 -19.441 9.661 1.00 96.19 180 MET A N 1
ATOM 1435 C CA . MET A 1 180 ? -0.111 -18.291 9.961 1.00 96.19 180 MET A CA 1
ATOM 1436 C C . MET A 1 180 ? -0.728 -18.347 11.366 1.00 96.19 180 MET A C 1
ATOM 1438 O O . MET A 1 180 ? -1.574 -17.515 11.695 1.00 96.19 180 MET A O 1
ATOM 1442 N N . ALA A 1 181 ? -0.335 -19.315 12.197 1.00 94.69 181 ALA A N 1
ATOM 1443 C CA . ALA A 1 181 ? -0.816 -19.422 13.569 1.00 94.69 181 ALA A CA 1
ATOM 1444 C C . ALA A 1 181 ? -0.551 -18.118 14.345 1.00 94.69 181 ALA A C 1
ATOM 1446 O O . ALA A 1 181 ? 0.575 -17.619 14.364 1.00 94.69 181 ALA A O 1
ATOM 1447 N N . GLY A 1 182 ? -1.591 -17.560 14.970 1.00 95.75 182 GLY A N 1
ATOM 1448 C CA . GLY A 1 182 ? -1.506 -16.312 15.728 1.00 95.75 182 GLY A CA 1
ATOM 1449 C C . GLY A 1 182 ? -1.520 -15.041 14.876 1.00 95.75 182 GLY A C 1
ATOM 1450 O O . GLY A 1 182 ? -1.471 -13.944 15.434 1.00 95.75 182 GLY A O 1
ATOM 1451 N N . TYR A 1 183 ? -1.589 -15.133 13.543 1.00 97.50 183 TYR A N 1
ATOM 1452 C CA . TYR A 1 183 ? -1.573 -13.962 12.661 1.00 97.50 183 TYR A CA 1
ATOM 1453 C C . TYR A 1 183 ? -2.723 -12.988 12.938 1.00 97.50 183 TYR A C 1
ATOM 1455 O O . TYR A 1 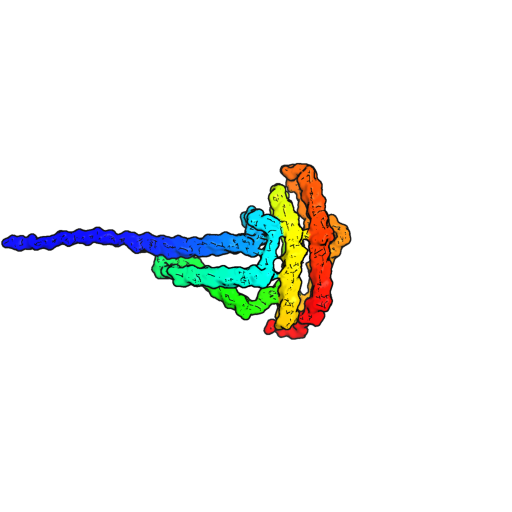183 ? -2.560 -11.779 12.777 1.00 97.50 183 TYR A O 1
ATOM 1463 N N . GLU A 1 184 ? -3.865 -13.482 13.410 1.00 97.06 184 GLU A N 1
ATOM 1464 C CA . GLU A 1 184 ? -5.023 -12.678 13.787 1.00 97.06 184 GLU A CA 1
ATOM 1465 C C . GLU A 1 184 ? -4.695 -11.610 14.845 1.00 97.06 184 GLU A C 1
ATOM 1467 O O . GLU A 1 184 ? -5.306 -10.540 14.839 1.00 97.06 184 GLU A O 1
ATOM 1472 N N . THR A 1 185 ? -3.677 -11.843 15.685 1.00 97.25 185 THR A N 1
ATOM 1473 C CA . THR A 1 185 ? -3.192 -10.862 16.672 1.00 97.25 185 THR A CA 1
ATOM 1474 C C . THR A 1 185 ? -2.584 -9.622 16.022 1.00 97.25 185 THR A C 1
ATOM 1476 O O . THR A 1 185 ? -2.743 -8.526 16.550 1.00 97.25 185 THR A O 1
ATOM 1479 N N . SER A 1 186 ? -1.977 -9.762 14.836 1.00 97.62 186 SER A N 1
ATOM 1480 C CA . SER A 1 186 ? -1.455 -8.629 14.056 1.00 97.62 186 SER A CA 1
ATOM 1481 C C . SER A 1 186 ? -2.557 -7.701 13.537 1.00 97.62 186 SER A C 1
ATOM 1483 O O . SER A 1 186 ? -2.278 -6.589 13.095 1.00 97.62 186 SER A O 1
ATOM 1485 N N . ILE A 1 187 ? -3.808 -8.169 13.544 1.00 98.44 187 ILE A N 1
ATOM 1486 C CA . ILE A 1 187 ? -4.982 -7.399 13.139 1.00 98.44 187 ILE A CA 1
ATOM 1487 C C . ILE A 1 187 ? -5.676 -6.850 14.386 1.00 98.44 187 ILE A C 1
ATOM 1489 O O . ILE A 1 187 ? -5.938 -5.650 14.467 1.00 98.44 187 ILE A O 1
ATOM 1493 N N . SER A 1 188 ? -5.955 -7.711 15.371 1.00 98.19 188 SER A N 1
ATOM 1494 C CA . SER A 1 188 ? -6.710 -7.327 16.566 1.00 98.19 188 SER A CA 1
ATOM 1495 C C . SER A 1 188 ? -5.973 -6.338 17.465 1.00 98.19 188 SER A C 1
ATOM 1497 O O . SER A 1 188 ? -6.633 -5.529 18.111 1.00 98.19 188 SER A O 1
ATOM 1499 N N . SER A 1 189 ? -4.635 -6.304 17.440 1.00 97.31 189 SER A N 1
ATOM 1500 C CA . SER A 1 189 ? -3.831 -5.315 18.176 1.00 97.31 189 SER A CA 1
ATOM 1501 C C . SER A 1 189 ? -4.123 -3.860 17.796 1.00 97.31 189 SER A C 1
ATOM 1503 O O . SER A 1 189 ? -3.743 -2.946 18.521 1.00 97.31 189 SER A O 1
ATOM 1505 N N . HIS A 1 190 ? -4.770 -3.627 16.653 1.00 97.88 190 HIS A N 1
ATOM 1506 C CA . HIS A 1 190 ? -5.138 -2.295 16.171 1.00 97.88 190 HIS A CA 1
ATOM 1507 C C . HIS A 1 190 ? -6.619 -1.958 16.388 1.00 97.88 190 HIS A C 1
ATOM 1509 O O . HIS A 1 190 ? -7.074 -0.881 16.002 1.00 97.88 190 HIS A O 1
ATOM 1515 N N . ILE A 1 191 ? -7.374 -2.859 17.021 1.00 98.06 191 ILE A N 1
ATOM 1516 C CA . ILE A 1 191 ? -8.772 -2.659 17.391 1.00 98.06 191 ILE A CA 1
ATOM 1517 C C . ILE A 1 191 ? -8.798 -2.191 18.848 1.00 98.06 191 ILE A C 1
ATOM 1519 O O . ILE A 1 191 ? -8.804 -3.004 19.767 1.00 98.06 191 ILE A O 1
ATOM 1523 N N . THR A 1 192 ? -8.779 -0.874 19.051 1.00 95.75 192 THR A N 1
ATOM 1524 C CA . THR A 1 192 ? -8.770 -0.255 20.387 1.00 95.75 192 THR A CA 1
ATOM 1525 C C . THR A 1 192 ? -10.136 0.354 20.703 1.00 95.75 192 THR A C 1
ATOM 1527 O O . THR A 1 192 ? -10.840 0.803 19.795 1.00 95.75 192 THR A O 1
ATOM 1530 N N . ASP A 1 193 ? -10.507 0.384 21.984 1.00 94.00 193 ASP A N 1
ATOM 1531 C CA . ASP A 1 193 ? -11.679 1.142 22.447 1.00 94.00 193 ASP A CA 1
ATOM 1532 C C . ASP A 1 193 ? -11.310 2.605 22.732 1.00 94.00 193 ASP A C 1
ATOM 1534 O O . ASP A 1 193 ? -12.052 3.524 22.386 1.00 94.00 193 ASP A O 1
ATOM 1538 N N . ASP A 1 194 ? -10.125 2.831 23.309 1.00 96.25 194 ASP A N 1
ATOM 1539 C CA . ASP A 1 194 ? -9.561 4.165 23.491 1.00 96.25 194 ASP A CA 1
ATOM 1540 C C . ASP A 1 194 ? -8.700 4.550 22.285 1.00 96.25 194 ASP A C 1
ATOM 1542 O O . ASP A 1 194 ? -7.583 4.050 22.099 1.00 96.25 194 ASP A O 1
ATOM 1546 N N . VAL A 1 195 ? -9.211 5.484 21.485 1.00 96.12 195 VAL A N 1
ATOM 1547 C CA . VAL A 1 195 ? -8.541 6.032 20.300 1.00 96.12 195 VAL A CA 1
ATOM 1548 C C . VAL A 1 195 ? -7.153 6.598 20.606 1.00 96.12 195 VAL A C 1
ATOM 1550 O O . VAL A 1 195 ? -6.269 6.517 19.756 1.00 96.12 195 VAL A O 1
ATOM 1553 N N . THR A 1 196 ? -6.918 7.116 21.814 1.00 96.50 196 THR A N 1
ATOM 1554 C CA . THR A 1 196 ? -5.639 7.742 22.181 1.00 96.50 196 THR A CA 1
ATOM 1555 C C . THR A 1 196 ? -4.503 6.731 22.341 1.00 96.50 196 THR A C 1
ATOM 1557 O O . THR A 1 196 ? -3.336 7.089 22.185 1.00 96.50 196 THR A O 1
ATOM 1560 N N . THR A 1 197 ? -4.837 5.455 22.566 1.00 96.44 197 THR A N 1
ATOM 1561 C CA . THR A 1 197 ? -3.876 4.338 22.615 1.00 96.44 197 THR A CA 1
ATOM 1562 C C . THR A 1 197 ? -3.535 3.779 21.233 1.00 96.44 197 THR A C 1
ATOM 1564 O O . THR A 1 197 ? -2.622 2.965 21.091 1.00 96.44 197 THR A O 1
ATOM 1567 N N . SER A 1 198 ? -4.253 4.209 20.192 1.00 97.50 198 SER A N 1
ATOM 1568 C CA . SER A 1 198 ? -4.035 3.738 18.830 1.00 97.50 198 SER A CA 1
ATOM 1569 C C . SER A 1 198 ? -2.708 4.245 18.269 1.00 97.50 198 SER A C 1
ATOM 1571 O O . SER A 1 198 ? -2.396 5.434 18.341 1.00 97.50 198 SER A O 1
ATOM 1573 N N . VAL A 1 199 ? -1.964 3.368 17.589 1.00 97.00 199 VAL A N 1
ATOM 1574 C CA . VAL A 1 199 ? -0.744 3.754 16.852 1.00 97.00 199 VAL A CA 1
ATOM 1575 C C . VAL A 1 199 ? -1.017 4.850 15.817 1.00 97.00 199 VAL A C 1
ATOM 1577 O O . VAL A 1 199 ? -0.156 5.683 15.548 1.00 97.00 199 VAL A O 1
ATOM 1580 N N . PHE A 1 200 ? -2.243 4.903 15.288 1.00 98.06 200 PHE A N 1
ATOM 1581 C CA . PHE A 1 200 ? -2.665 5.920 14.329 1.00 98.06 200 PHE A CA 1
ATOM 1582 C C . PHE A 1 200 ? -2.868 7.300 14.961 1.00 98.06 200 PHE A C 1
ATOM 1584 O O . PHE A 1 200 ? -2.843 8.309 14.255 1.00 98.06 200 PHE A O 1
ATOM 1591 N N . TYR A 1 201 ? -3.055 7.361 16.279 1.00 98.31 201 TYR A N 1
ATOM 1592 C CA . TYR A 1 201 ? -3.223 8.608 17.016 1.00 98.31 201 TYR A CA 1
ATOM 1593 C C . TYR A 1 201 ? -1.882 9.273 17.356 1.00 98.31 201 TYR A C 1
ATOM 1595 O O . TYR A 1 201 ? -1.830 10.483 17.580 1.00 98.31 201 TYR A O 1
ATOM 1603 N N . ALA A 1 202 ? -0.782 8.510 17.340 1.00 96.69 202 ALA A N 1
ATOM 1604 C CA . ALA A 1 202 ? 0.542 8.967 17.759 1.00 96.69 202 ALA A CA 1
ATOM 1605 C C . ALA A 1 202 ? 0.977 10.325 17.157 1.00 96.69 202 ALA A C 1
ATOM 1607 O O . ALA A 1 202 ? 1.450 11.169 17.927 1.00 96.69 202 ALA A O 1
ATOM 1608 N N . PRO A 1 203 ? 0.761 10.623 15.856 1.00 95.94 203 PRO A N 1
ATOM 1609 C CA . PRO A 1 203 ? 1.156 11.910 15.272 1.00 95.94 203 PRO A CA 1
ATOM 1610 C C . PRO A 1 203 ? 0.464 13.140 15.873 1.00 95.94 203 PRO A C 1
ATOM 1612 O O . PRO A 1 203 ? 0.971 14.253 15.754 1.00 95.94 203 PRO A O 1
ATOM 1615 N N . PHE A 1 204 ? -0.689 12.964 16.523 1.00 97.81 204 PHE A N 1
ATOM 1616 C CA . PHE A 1 204 ? -1.467 14.054 17.117 1.00 97.81 204 PHE A CA 1
ATOM 1617 C C . PHE A 1 204 ? -1.102 14.330 18.582 1.00 97.81 204 PHE A C 1
ATOM 1619 O O . PHE A 1 204 ? -1.680 15.225 19.198 1.00 97.81 204 PHE A O 1
ATOM 1626 N N . THR A 1 205 ? -0.145 13.587 19.145 1.00 95.88 205 THR A N 1
ATOM 1627 C CA . THR A 1 205 ? 0.328 13.769 20.529 1.00 95.88 205 THR A CA 1
ATOM 1628 C C . THR A 1 205 ? 1.408 14.846 20.646 1.00 95.88 205 THR A C 1
ATOM 1630 O O . THR A 1 205 ? 1.550 15.478 21.692 1.00 95.88 205 THR A O 1
ATOM 1633 N N . LYS A 1 206 ? 2.153 15.099 19.562 1.00 94.19 206 LYS A N 1
ATOM 1634 C CA . LYS A 1 206 ? 3.233 16.087 19.511 1.00 94.19 206 LYS A CA 1
ATOM 1635 C C . LYS A 1 206 ? 3.220 16.808 18.169 1.00 94.19 206 LYS A C 1
ATOM 1637 O O . LYS A 1 206 ? 3.266 16.184 17.117 1.00 94.19 206 LYS A O 1
ATOM 1642 N N . PHE A 1 207 ? 3.206 18.135 18.225 1.00 97.00 207 PHE A N 1
ATOM 1643 C CA . PHE A 1 207 ? 3.241 18.998 17.047 1.00 97.00 207 PHE A CA 1
ATOM 1644 C C . PHE A 1 207 ? 4.481 19.895 17.070 1.00 97.00 207 PHE A C 1
ATOM 1646 O O . PHE A 1 207 ? 4.847 20.381 18.146 1.00 97.00 207 PHE A O 1
ATOM 1653 N N . PRO A 1 208 ? 5.084 20.191 15.906 1.00 96.38 208 PRO A N 1
ATOM 1654 C CA . PRO A 1 208 ? 6.088 21.241 15.783 1.00 96.38 208 PRO A CA 1
ATOM 1655 C C . PRO A 1 208 ? 5.548 22.604 16.228 1.00 96.38 208 PRO A C 1
ATOM 1657 O O . PRO A 1 208 ? 4.379 22.927 15.996 1.00 96.38 208 PRO A O 1
ATOM 1660 N N . GLU A 1 209 ? 6.412 23.442 16.806 1.00 95.69 209 GLU A N 1
ATOM 1661 C CA . GLU A 1 209 ? 6.042 24.770 17.322 1.00 95.69 209 GLU A CA 1
ATOM 1662 C C . GLU A 1 209 ? 5.356 25.652 16.274 1.00 95.69 209 GLU A C 1
ATOM 1664 O O . GLU A 1 209 ? 4.339 26.276 16.569 1.00 95.69 209 GLU A O 1
ATOM 1669 N N . LYS A 1 210 ? 5.829 25.596 15.023 1.00 95.62 210 LYS A N 1
ATOM 1670 C CA . LYS A 1 210 ? 5.289 26.358 13.885 1.00 95.62 210 LYS A CA 1
ATOM 1671 C C . LYS A 1 210 ? 3.844 26.019 13.489 1.00 95.62 210 LYS A C 1
ATOM 1673 O O . LYS A 1 210 ? 3.234 26.758 12.717 1.00 95.62 210 LYS A O 1
ATOM 1678 N N . ILE A 1 211 ? 3.271 24.918 13.983 1.00 97.19 211 ILE A N 1
ATOM 1679 C CA . ILE A 1 211 ? 1.853 24.601 13.767 1.00 97.19 211 ILE A CA 1
ATOM 1680 C C . ILE A 1 211 ? 1.020 25.329 14.826 1.00 97.19 211 ILE A C 1
ATOM 1682 O O . ILE A 1 211 ? 1.168 25.064 16.021 1.00 97.19 211 ILE A O 1
ATOM 1686 N N . SER A 1 212 ? 0.123 26.223 14.396 1.00 97.50 212 SER A N 1
ATOM 1687 C CA . SER A 1 212 ? -0.733 27.000 15.302 1.00 97.50 212 SER A CA 1
ATOM 1688 C C . SER A 1 212 ? -1.638 26.102 16.146 1.00 97.50 212 SER A C 1
ATOM 1690 O O . SER A 1 212 ? -2.088 25.049 15.696 1.00 97.50 212 SER A O 1
ATOM 1692 N N . GLN A 1 213 ? -1.957 26.539 17.365 1.00 97.56 213 GLN A N 1
ATOM 1693 C CA . GLN A 1 213 ? -2.796 25.770 18.290 1.00 97.56 213 GLN A CA 1
ATOM 1694 C C . GLN A 1 213 ? -4.176 25.428 17.699 1.00 97.56 213 GLN A C 1
ATOM 1696 O O . GLN A 1 213 ? -4.695 24.338 17.928 1.00 97.56 213 GLN A O 1
ATOM 1701 N N . GLU A 1 214 ? -4.752 26.334 16.905 1.00 97.94 214 GLU A N 1
ATOM 1702 C CA . GLU A 1 214 ? -5.998 26.096 16.174 1.00 97.94 214 GLU A CA 1
ATOM 1703 C C . GLU A 1 214 ? -5.874 24.915 15.207 1.00 97.94 214 GLU A C 1
ATOM 1705 O O . GLU A 1 214 ? -6.692 23.997 15.257 1.00 97.94 214 GLU A O 1
ATOM 1710 N N . LYS A 1 215 ? -4.805 24.881 14.400 1.00 97.69 215 LYS A N 1
ATOM 1711 C CA . LYS A 1 215 ? -4.560 23.777 13.467 1.00 97.69 215 LYS A CA 1
ATOM 1712 C C . LYS A 1 215 ? -4.265 22.465 14.182 1.00 97.69 215 LYS A C 1
ATOM 1714 O O . LYS A 1 215 ? -4.743 21.430 13.735 1.00 97.69 215 LYS A O 1
ATOM 1719 N N . ARG A 1 216 ? -3.562 22.494 15.320 1.00 98.38 216 ARG A N 1
ATOM 1720 C CA . ARG A 1 216 ? -3.366 21.293 16.155 1.00 98.38 216 ARG A CA 1
ATOM 1721 C C . ARG A 1 216 ? -4.708 20.703 16.585 1.00 98.38 216 ARG A C 1
ATOM 1723 O O . ARG A 1 216 ? -4.956 19.529 16.344 1.00 98.38 216 ARG A O 1
ATOM 1730 N N . ARG A 1 217 ? -5.602 21.532 17.144 1.00 98.44 217 ARG A N 1
ATOM 1731 C CA . ARG A 1 217 ? -6.952 21.102 17.551 1.00 98.44 217 ARG A CA 1
ATOM 1732 C C . ARG A 1 217 ? -7.757 20.552 16.375 1.00 98.44 217 ARG A C 1
ATOM 1734 O O . ARG A 1 217 ? -8.428 19.534 16.522 1.00 98.44 217 ARG A O 1
ATOM 1741 N N . GLU A 1 218 ? -7.685 21.207 15.219 1.00 98.38 218 GLU A N 1
ATOM 1742 C CA . GLU A 1 218 ? -8.364 20.751 14.005 1.00 98.38 218 GLU A CA 1
ATOM 1743 C C . GLU A 1 218 ? -7.866 19.370 13.553 1.00 98.38 218 GLU A C 1
ATOM 1745 O O . GLU A 1 218 ? -8.681 18.466 13.353 1.00 98.38 218 GLU A O 1
ATOM 1750 N N . PHE A 1 219 ? -6.548 19.190 13.429 1.00 98.56 219 PHE A N 1
ATOM 1751 C CA . PHE A 1 219 ? -5.943 17.931 12.996 1.00 98.56 219 PHE A CA 1
ATOM 1752 C C . PHE A 1 219 ? -6.202 16.800 13.983 1.00 98.56 219 PHE A C 1
ATOM 1754 O O . PHE A 1 219 ? -6.616 15.726 13.557 1.00 98.56 219 PHE A O 1
ATOM 1761 N N . THR A 1 220 ? -6.055 17.046 15.288 1.00 98.62 220 THR A N 1
ATOM 1762 C CA . THR A 1 220 ? -6.382 16.051 16.317 1.00 98.62 220 THR A CA 1
ATOM 1763 C C . THR A 1 220 ? -7.848 15.633 16.228 1.00 98.62 220 THR A C 1
ATOM 1765 O O . THR A 1 220 ? -8.136 14.440 16.228 1.00 98.62 220 THR A O 1
ATOM 1768 N N . ARG A 1 221 ? -8.789 16.578 16.080 1.00 98.69 221 ARG A N 1
ATOM 1769 C CA . ARG A 1 221 ? -10.223 16.262 15.961 1.00 98.69 221 ARG A CA 1
ATOM 1770 C C . ARG A 1 221 ? -10.525 15.425 14.715 1.00 98.69 221 ARG A C 1
ATOM 1772 O O . ARG A 1 221 ? -11.197 14.403 14.822 1.00 98.69 221 ARG A O 1
ATOM 1779 N N . ARG A 1 222 ? -10.031 15.846 13.543 1.00 98.62 222 ARG A N 1
ATOM 1780 C CA . ARG A 1 222 ? -10.225 15.116 12.275 1.00 98.62 222 ARG A CA 1
ATOM 1781 C C . ARG A 1 222 ? -9.600 13.724 12.340 1.00 98.62 222 ARG A C 1
ATOM 1783 O O . ARG A 1 222 ? -10.250 12.753 11.974 1.00 98.62 222 ARG A O 1
ATOM 1790 N N . GLY A 1 223 ? -8.375 13.626 12.854 1.00 98.56 223 GLY A N 1
ATOM 1791 C CA . GLY A 1 223 ? -7.668 12.361 13.031 1.00 98.56 223 GLY A CA 1
ATOM 1792 C C . GLY A 1 223 ? -8.411 11.409 13.958 1.00 98.56 223 GLY A C 1
ATOM 1793 O O . GLY A 1 223 ? -8.619 10.258 13.600 1.00 98.56 223 GLY A O 1
ATOM 1794 N N . THR A 1 224 ? -8.888 11.907 15.101 1.00 98.75 224 THR A N 1
ATOM 1795 C CA . THR A 1 224 ? -9.698 11.129 16.052 1.00 98.75 224 THR A CA 1
ATOM 1796 C C . THR A 1 224 ? -10.934 10.540 15.376 1.00 98.75 224 THR A C 1
ATOM 1798 O O . THR A 1 224 ? -11.132 9.330 15.422 1.00 98.75 224 THR A O 1
ATOM 1801 N N . SER A 1 225 ? -11.721 11.377 14.690 1.00 98.75 225 SER A N 1
ATOM 1802 C CA . SER A 1 225 ? -12.922 10.936 13.966 1.00 98.75 225 SER A CA 1
ATOM 1803 C C . SER A 1 225 ? -12.585 9.882 12.907 1.00 98.75 225 SER A C 1
ATOM 1805 O O . SER A 1 225 ? -13.193 8.817 12.896 1.00 98.75 225 SER A O 1
ATOM 1807 N N . LEU A 1 226 ? -11.550 10.092 12.087 1.00 98.75 226 LEU A N 1
ATOM 1808 C CA . LEU A 1 226 ? -11.140 9.108 11.079 1.00 98.75 226 LEU A CA 1
ATOM 1809 C C . LEU A 1 226 ? -10.681 7.781 11.697 1.00 98.75 226 LEU A C 1
ATOM 1811 O O . LEU A 1 226 ? -11.030 6.715 11.192 1.00 98.75 226 LEU A O 1
ATOM 1815 N N . ILE A 1 227 ? -9.932 7.808 12.800 1.00 98.75 227 ILE A N 1
ATOM 1816 C CA . ILE A 1 227 ? -9.482 6.576 13.457 1.00 98.75 227 ILE A CA 1
ATOM 1817 C C . ILE A 1 227 ? -10.682 5.797 14.008 1.00 98.75 227 ILE A C 1
ATOM 1819 O O . ILE A 1 227 ? -10.800 4.596 13.754 1.00 98.75 227 ILE A O 1
ATOM 1823 N N . THR A 1 228 ? -11.590 6.477 14.707 1.00 98.56 228 THR A N 1
ATOM 1824 C CA . THR A 1 228 ? -12.776 5.865 15.317 1.00 98.56 228 THR A CA 1
ATOM 1825 C C . THR A 1 228 ? -13.779 5.368 14.278 1.00 98.56 228 THR A C 1
ATOM 1827 O O . THR A 1 228 ? -14.310 4.268 14.414 1.00 98.56 228 THR A O 1
ATOM 1830 N N . GLU A 1 229 ? -14.041 6.150 13.233 1.00 98.56 229 GLU A N 1
ATOM 1831 C CA . GLU A 1 229 ? -15.133 5.891 12.288 1.00 98.56 229 GLU A CA 1
ATOM 1832 C C . GLU A 1 229 ? -14.698 5.124 11.036 1.00 98.56 229 GLU A C 1
ATOM 1834 O O . GLU A 1 229 ? -15.544 4.540 10.357 1.00 98.56 229 GLU A O 1
ATOM 1839 N N . LYS A 1 230 ? -13.403 5.134 10.693 1.00 98.56 230 LYS A N 1
ATOM 1840 C CA . LYS A 1 230 ? -12.883 4.517 9.461 1.00 98.56 230 LYS A CA 1
ATOM 1841 C C . LYS A 1 230 ? -11.859 3.430 9.746 1.00 98.56 230 LYS A C 1
ATOM 1843 O O . LYS A 1 230 ? -12.039 2.303 9.290 1.00 98.56 230 LYS A O 1
ATOM 1848 N N . ILE A 1 231 ? -10.817 3.735 10.519 1.00 98.62 231 ILE A N 1
ATOM 1849 C CA . ILE A 1 231 ? -9.703 2.797 10.723 1.00 98.62 231 ILE A CA 1
ATOM 1850 C C . ILE A 1 231 ? -10.118 1.597 11.564 1.00 98.62 231 ILE A C 1
ATOM 1852 O O . ILE A 1 231 ? -10.044 0.466 11.089 1.00 98.62 231 ILE A O 1
ATOM 1856 N N . ILE A 1 232 ? -10.579 1.821 12.796 1.00 98.69 232 ILE A N 1
ATOM 1857 C CA . ILE A 1 232 ? -10.943 0.729 13.708 1.00 98.69 232 ILE A CA 1
ATOM 1858 C C . ILE A 1 232 ? -12.021 -0.183 13.082 1.00 98.69 232 ILE A C 1
ATOM 1860 O O . ILE A 1 232 ? -11.851 -1.405 13.128 1.00 98.69 232 ILE A O 1
ATOM 1864 N N . PRO A 1 233 ? -13.085 0.340 12.434 1.00 98.75 233 PRO A N 1
ATOM 1865 C CA . PRO A 1 233 ? -14.043 -0.488 11.704 1.00 98.75 233 PRO A CA 1
ATOM 1866 C C . PRO A 1 233 ? -13.426 -1.313 10.567 1.00 98.75 233 PRO A C 1
ATOM 1868 O O . PRO A 1 233 ? -13.750 -2.492 10.454 1.00 98.75 233 PRO A O 1
ATOM 1871 N N . ALA A 1 234 ? -12.504 -0.754 9.776 1.00 98.81 234 ALA A N 1
ATOM 1872 C CA . ALA A 1 234 ? -11.823 -1.492 8.709 1.00 98.81 234 ALA A CA 1
ATOM 1873 C C . ALA A 1 234 ? -10.936 -2.632 9.257 1.00 98.81 234 ALA A C 1
ATOM 1875 O O . ALA A 1 234 ? -10.941 -3.741 8.720 1.00 98.81 234 ALA A O 1
ATOM 1876 N N . TYR A 1 235 ? -10.238 -2.418 10.380 1.00 98.81 235 TYR A N 1
ATOM 1877 C CA . TYR A 1 235 ? -9.510 -3.498 11.065 1.00 98.81 235 TYR A CA 1
ATOM 1878 C C . TYR A 1 235 ? -10.458 -4.566 11.630 1.00 98.81 235 TYR A C 1
ATOM 1880 O O . TYR A 1 235 ? -10.167 -5.756 11.517 1.00 98.81 235 TYR A O 1
ATOM 1888 N N . LYS A 1 236 ? -11.616 -4.176 12.187 1.00 98.81 236 LYS A N 1
ATOM 1889 C CA . LYS A 1 236 ? -12.663 -5.122 12.625 1.00 98.81 236 LYS A CA 1
ATOM 1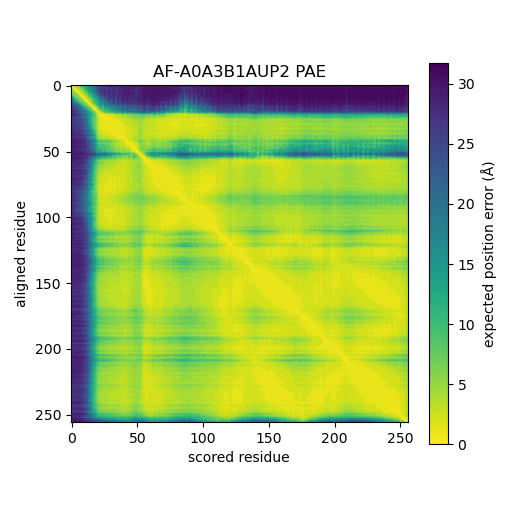890 C C . LYS A 1 236 ? -13.203 -5.951 11.457 1.00 98.81 236 LYS A C 1
ATOM 1892 O O . LYS A 1 236 ? -13.406 -7.156 11.608 1.00 98.81 236 LYS A O 1
ATOM 1897 N N . GLU A 1 237 ? -13.415 -5.329 10.301 1.00 98.88 237 GLU A N 1
ATOM 1898 C CA . GLU A 1 237 ? -13.835 -6.004 9.072 1.00 98.88 237 GLU A CA 1
ATOM 1899 C C . GLU A 1 237 ? -12.790 -7.028 8.620 1.00 98.88 237 GLU A C 1
ATOM 1901 O O . GLU A 1 237 ? -13.128 -8.201 8.437 1.00 98.88 237 GLU A O 1
ATOM 1906 N N . PHE A 1 238 ? -11.517 -6.628 8.536 1.00 98.81 238 PHE A N 1
ATOM 1907 C CA . PHE A 1 238 ? -10.449 -7.546 8.148 1.00 98.81 238 PHE A CA 1
ATOM 1908 C C . PHE A 1 238 ? -10.282 -8.689 9.157 1.00 98.81 238 PHE A C 1
ATOM 1910 O O . PHE A 1 238 ? -10.175 -9.845 8.759 1.00 98.81 238 PHE A O 1
ATOM 1917 N N . TYR A 1 239 ? -10.347 -8.408 10.460 1.00 98.81 239 TYR A N 1
ATOM 1918 C CA . TYR A 1 239 ? -10.272 -9.431 11.507 1.00 98.81 239 TYR A CA 1
ATOM 1919 C C . TYR A 1 239 ? -11.401 -10.461 11.389 1.00 98.81 239 TYR A C 1
ATOM 1921 O O . TYR A 1 239 ? -11.172 -11.669 11.497 1.00 98.81 239 TYR A O 1
ATOM 1929 N N . LYS A 1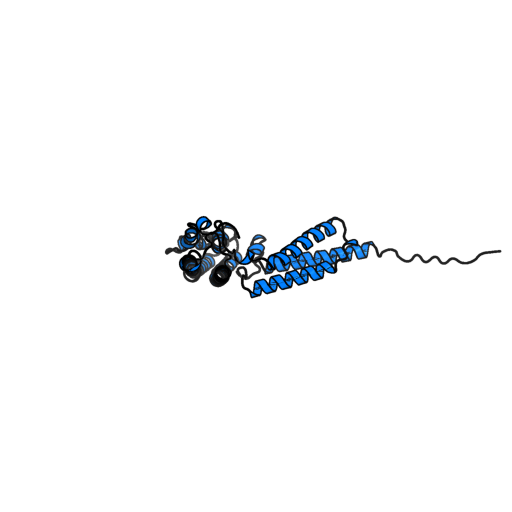 240 ? -12.630 -9.995 11.128 1.00 98.81 240 LYS A N 1
ATOM 1930 C CA . LYS A 1 240 ? -13.790 -10.863 10.903 1.00 98.81 240 LYS A CA 1
ATOM 1931 C C . LYS A 1 240 ? -13.603 -11.721 9.652 1.00 98.81 240 LYS A C 1
ATOM 1933 O O . LYS A 1 240 ? -13.824 -12.928 9.732 1.00 98.81 240 LYS A O 1
ATOM 1938 N N . PHE A 1 241 ? -13.199 -11.122 8.531 1.00 98.81 241 PHE A N 1
ATOM 1939 C CA . PHE A 1 241 ? -12.920 -11.844 7.288 1.00 98.81 241 PHE A CA 1
ATOM 1940 C C . PHE A 1 241 ? -11.817 -12.890 7.487 1.00 98.81 241 PHE A C 1
ATOM 1942 O O . PHE A 1 241 ? -11.990 -14.056 7.136 1.00 98.81 241 PHE A O 1
ATOM 1949 N N . TYR A 1 242 ? -10.707 -12.511 8.123 1.00 98.62 242 TYR A N 1
ATOM 1950 C CA . TYR A 1 242 ? -9.583 -13.409 8.358 1.00 98.62 242 TYR A CA 1
ATOM 1951 C C . TYR A 1 242 ? -10.010 -14.642 9.159 1.00 98.62 242 TYR A C 1
ATOM 1953 O O . TYR A 1 242 ? -9.736 -15.766 8.750 1.00 98.62 242 TYR A O 1
ATOM 1961 N N . GLN A 1 243 ? -10.733 -14.453 10.265 1.00 98.38 243 GLN A N 1
ATOM 1962 C CA . GLN A 1 243 ? -11.163 -15.573 11.101 1.00 98.38 243 GLN A CA 1
ATOM 1963 C C . GLN A 1 243 ? -12.238 -16.449 10.457 1.00 98.38 243 GLN A C 1
ATOM 1965 O O . GLN A 1 243 ? -12.229 -17.661 10.662 1.00 98.38 243 GLN A O 1
ATOM 1970 N N . LYS A 1 244 ? -13.191 -15.854 9.729 1.00 98.50 244 LYS A N 1
ATOM 1971 C CA . LYS A 1 244 ? -14.351 -16.587 9.198 1.00 98.50 244 LYS A CA 1
ATOM 1972 C C . LYS A 1 244 ? -14.113 -17.197 7.825 1.00 98.50 244 LYS A C 1
ATOM 1974 O O . LYS A 1 244 ? -14.737 -18.203 7.509 1.00 98.50 244 LYS A O 1
ATOM 1979 N N . GLU A 1 245 ? -13.240 -16.599 7.026 1.00 98.25 245 GLU A N 1
ATOM 1980 C CA . GLU A 1 245 ? -13.054 -16.977 5.628 1.00 98.25 245 GLU A CA 1
ATOM 1981 C C . GLU A 1 245 ? -11.615 -17.396 5.348 1.00 98.25 245 GLU A C 1
ATOM 1983 O O . GLU A 1 245 ? -11.399 -18.510 4.880 1.00 98.25 245 GLU A O 1
ATOM 1988 N N . TYR A 1 246 ? -10.617 -16.572 5.679 1.00 98.06 246 TYR A N 1
ATOM 1989 C CA . TYR A 1 246 ? -9.234 -16.880 5.297 1.00 98.06 246 TYR A CA 1
ATOM 1990 C C . TYR A 1 246 ? -8.626 -18.042 6.088 1.00 98.06 246 TYR A C 1
ATOM 1992 O O . TYR A 1 246 ? -8.162 -19.011 5.497 1.00 98.06 246 TYR A O 1
ATOM 2000 N N . ASN A 1 247 ? -8.631 -17.971 7.419 1.00 96.81 247 ASN A N 1
ATOM 2001 C CA . ASN A 1 247 ? -8.001 -18.967 8.285 1.00 96.81 247 ASN A CA 1
ATOM 2002 C C . ASN A 1 247 ? -8.641 -20.370 8.172 1.00 96.81 247 ASN A C 1
ATOM 2004 O O . ASN A 1 247 ? -7.914 -21.356 8.177 1.00 96.81 247 ASN A O 1
ATOM 2008 N N . PRO A 1 248 ? -9.967 -20.528 8.004 1.00 96.88 248 PRO A N 1
ATOM 2009 C CA . PRO A 1 248 ? -10.546 -21.851 7.762 1.00 96.88 248 PRO A CA 1
ATOM 2010 C C . PRO A 1 248 ? -10.198 -22.437 6.385 1.00 96.88 248 PRO A C 1
ATOM 2012 O O . PRO A 1 248 ? -10.184 -23.659 6.234 1.00 96.88 248 PRO A O 1
ATOM 2015 N N . ASN A 1 249 ? -9.917 -21.580 5.394 1.00 97.00 249 ASN A N 1
ATOM 2016 C CA . ASN A 1 249 ? -9.641 -21.975 4.009 1.00 97.00 249 ASN A CA 1
ATOM 2017 C C . ASN A 1 249 ? -8.161 -21.848 3.612 1.00 97.00 249 ASN A C 1
ATOM 2019 O O . ASN A 1 249 ? -7.834 -22.006 2.435 1.00 97.00 249 ASN A O 1
ATOM 2023 N N . CYS A 1 250 ? -7.256 -21.582 4.559 1.00 94.25 250 CYS A N 1
ATOM 2024 C CA . CYS A 1 250 ? -5.830 -21.604 4.268 1.00 94.25 250 CYS A CA 1
ATOM 2025 C C . CYS A 1 250 ? -5.360 -23.032 3.932 1.00 94.25 250 CYS A C 1
ATOM 2027 O O . CYS A 1 250 ? -5.997 -24.038 4.267 1.00 94.25 250 CYS A O 1
ATOM 2029 N N . ARG A 1 251 ? -4.223 -23.152 3.244 1.00 94.12 251 ARG A N 1
ATOM 2030 C CA . ARG A 1 251 ? -3.729 -24.450 2.771 1.00 94.12 251 ARG A CA 1
ATOM 2031 C C . ARG A 1 251 ? -3.187 -25.275 3.930 1.00 94.12 251 ARG A C 1
ATOM 2033 O O . ARG A 1 251 ? -2.467 -24.772 4.789 1.00 94.12 251 ARG A O 1
ATOM 2040 N N . LYS A 1 252 ? -3.467 -26.579 3.901 1.00 93.25 252 LYS A N 1
ATOM 2041 C CA . LYS A 1 252 ? -3.003 -27.559 4.901 1.00 93.25 252 LYS A CA 1
ATOM 2042 C C . LYS A 1 252 ? -1.754 -28.331 4.477 1.00 93.25 252 LYS A C 1
ATOM 2044 O O . LYS A 1 252 ? -1.261 -29.148 5.245 1.00 93.25 252 LYS A O 1
ATOM 2049 N N . THR A 1 253 ? -1.242 -28.093 3.273 1.00 91.56 253 THR A N 1
ATOM 2050 C CA . THR A 1 253 ? -0.034 -28.735 2.740 1.00 91.56 253 THR A CA 1
ATOM 2051 C C . THR A 1 253 ? 1.080 -27.710 2.570 1.00 91.56 253 THR A C 1
ATOM 2053 O O . THR A 1 253 ? 0.821 -26.568 2.189 1.00 91.56 253 THR A O 1
ATOM 2056 N N . ILE A 1 254 ? 2.320 -28.126 2.831 1.00 85.88 254 ILE A N 1
ATOM 2057 C CA . ILE A 1 254 ? 3.514 -27.300 2.625 1.00 85.88 254 ILE A CA 1
ATOM 2058 C C . ILE A 1 254 ? 3.762 -27.136 1.118 1.00 85.88 254 ILE A C 1
ATOM 2060 O O . ILE A 1 254 ? 3.602 -28.091 0.360 1.00 85.88 254 ILE A O 1
ATOM 2064 N N . GLY A 1 255 ? 4.184 -25.940 0.701 1.00 76.50 255 GLY A N 1
ATOM 2065 C CA . GLY A 1 255 ? 4.475 -25.609 -0.696 1.00 76.50 255 GLY A CA 1
ATOM 2066 C C . GLY A 1 255 ? 3.355 -24.831 -1.391 1.00 76.50 255 GLY A C 1
ATOM 2067 O O . GLY A 1 255 ? 2.237 -24.717 -0.878 1.00 76.50 255 GLY A O 1
ATOM 2068 N N . VAL A 1 256 ? 3.696 -24.271 -2.555 1.00 63.62 256 VAL A N 1
ATOM 2069 C CA . VAL A 1 256 ? 2.779 -23.541 -3.449 1.00 63.62 256 VAL A CA 1
ATOM 2070 C C . VAL A 1 256 ? 2.166 -24.517 -4.440 1.00 63.62 256 VAL A C 1
ATOM 2072 O O . VAL A 1 256 ? 2.951 -25.243 -5.082 1.00 63.62 256 VAL A O 1
#

InterPro domains:
  IPR010281 Protein of unknown function DUF885 [PF05960] (43-253)
  IPR010281 Protein of unknown function DUF885 [PTHR33361] (18-256)

Foldseek 3Di:
DDDDDDDDDPPDPPPQVVVLVVLLVLLVVLVVVVVVVVCQQAVLVVQLVVDLPHQLAHHDLAPVSVVVVLVVLVVSLVSLVPRPLVSYDPVSNVVSVVVNVVSVVVNVCVVDLVSLCQDFLVDHPLLCLLCSVVSHDLADLSSLSSLLSNLQNVLVVLVSNLVSPLVCLVVQNAAALVRCVPVLVSLVVQQDPDLCPHSQLVSLVDHDPPQDPVSSVVSNVSSSCSSVPPVNVSSVVVSCCCVPPRNVRGDNDPDD

Radius of gyration: 26.42 Å; Cα contacts (8 Å, |Δi|>4): 241; chains: 1; bounding box: 66×56×94 Å

Sequence (256 aa):
MKKIILAAALTLTLSGAAYANVAAEDFQKILDDHWQNTLHENPAFASRFGLRAFDGKLADNSPEAHARHKAYNAEILARLAQINVKKLDKDALLNYKIFKRQRVMKRESYTHKGHLFAITNRGGWHMSFAQSPGNMPFLEKADYENYLGQLADYPRYNAENISILAEAIKQGYTQYCPSMAGYETSISSHITDDVTTSVFYAPFTKFPEKISQEKRREFTRRGTSLITEKIIPAYKEFYKFYQKEYNPNCRKTIGV

Mean predicted aligned error: 7.29 Å

Solvent-accessible surface area (backbone atoms only — not comparable to full-atom values): 14755 Å² total; per-residue (Å²): 134,89,83,85,89,82,89,79,86,81,76,83,87,64,73,62,67,60,51,28,48,50,37,42,50,56,50,49,49,53,53,51,54,49,49,55,50,50,37,69,65,26,32,71,62,25,42,74,75,73,42,79,87,51,78,16,47,63,57,71,71,42,73,66,45,54,50,51,54,52,53,50,49,51,51,52,53,56,56,61,68,70,51,54,67,88,37,34,56,75,66,58,42,50,51,49,53,53,51,52,50,54,48,50,52,52,58,52,49,73,79,47,72,66,78,31,53,64,55,56,75,86,46,32,66,67,50,55,56,63,52,41,67,84,75,53,83,62,72,50,75,65,45,52,53,33,50,49,29,34,42,66,41,40,46,60,49,50,52,36,52,51,51,38,44,55,49,10,47,76,72,70,50,44,60,42,41,84,69,42,64,72,48,66,53,73,37,52,78,64,56,64,91,54,63,84,77,32,70,87,38,54,73,66,76,62,76,49,84,90,55,49,70,69,56,50,54,50,51,40,52,54,44,51,49,32,43,65,72,32,44,32,51,41,38,51,50,50,45,51,44,38,64,72,51,47,63,77,55,31,32,92,55,90,80,134

Organism: NCBI:txid652676